Protein AF-A0A7Z7QXN0-F1 (afdb_monomer)

Organism: Staphylococcus schleiferi (NCBI:txid1295)

InterPro domains:
  IPR018461 Na+/H+ antiporter, NhaC-like, C-terminal [PF03553] (152-258)
  IPR032813 Putative Na+/H+ antiporter, N-terminal [PF13726] (3-89)
  IPR052576 Amino Acid Transporter-Related [PTHR37821] (1-260)

Structure (mmCIF, N/CA/C/O backbone):
data_AF-A0A7Z7QXN0-F1
#
_entry.id   AF-A0A7Z7QXN0-F1
#
loop_
_atom_site.group_PDB
_atom_site.id
_atom_site.type_symbol
_atom_site.label_atom_id
_atom_site.label_alt_id
_atom_site.label_comp_id
_atom_site.label_asym_id
_atom_site.label_entity_id
_atom_site.label_seq_id
_atom_site.pdbx_PDB_ins_code
_atom_site.Cartn_x
_atom_site.Cartn_y
_atom_site.Cartn_z
_atom_site.occupancy
_atom_site.B_iso_or_equiv
_atom_site.auth_seq_id
_atom_site.auth_comp_id
_atom_site.auth_asym_id
_atom_site.auth_atom_id
_atom_site.pdbx_PDB_model_num
ATOM 1 N N . MET A 1 1 ? 4.026 -12.267 -32.164 1.00 49.53 1 MET A N 1
ATOM 2 C CA . MET A 1 1 ? 5.032 -11.536 -31.362 1.00 49.53 1 MET A CA 1
ATOM 3 C C . MET A 1 1 ? 4.679 -11.742 -29.902 1.00 49.53 1 MET A C 1
ATOM 5 O O . MET A 1 1 ? 3.596 -11.329 -29.509 1.00 49.53 1 MET A O 1
ATOM 9 N N . ILE A 1 2 ? 5.500 -12.454 -29.129 1.00 70.00 2 ILE A N 1
ATOM 10 C CA . ILE A 1 2 ? 5.230 -12.625 -27.696 1.00 70.00 2 ILE A CA 1
ATOM 11 C C . ILE A 1 2 ? 5.915 -11.476 -26.960 1.00 70.00 2 ILE A C 1
ATOM 13 O O . ILE A 1 2 ? 7.097 -11.222 -27.170 1.00 70.00 2 ILE A O 1
ATOM 17 N N . ASN A 1 3 ? 5.160 -10.747 -26.141 1.00 87.50 3 ASN A N 1
ATOM 18 C CA . ASN A 1 3 ? 5.699 -9.629 -25.382 1.00 87.50 3 ASN A CA 1
ATOM 19 C C . ASN A 1 3 ? 6.615 -10.161 -24.267 1.00 87.50 3 ASN A C 1
ATOM 21 O O . ASN A 1 3 ? 6.147 -10.851 -23.359 1.00 87.50 3 ASN A O 1
ATOM 25 N N . ALA A 1 4 ? 7.905 -9.819 -24.330 1.00 86.50 4 ALA A N 1
ATOM 26 C CA . ALA A 1 4 ? 8.914 -10.208 -23.344 1.00 86.50 4 ALA A CA 1
ATOM 27 C C . ALA A 1 4 ? 8.499 -9.849 -21.904 1.00 86.50 4 ALA A C 1
ATOM 29 O O . ALA A 1 4 ? 8.748 -10.613 -20.972 1.00 86.50 4 ALA A O 1
ATOM 30 N N . VAL A 1 5 ? 7.782 -8.730 -21.736 1.00 86.38 5 VAL A N 1
ATOM 31 C CA . VAL A 1 5 ? 7.254 -8.278 -20.442 1.00 86.38 5 VAL A CA 1
ATOM 32 C C . VAL A 1 5 ? 6.221 -9.260 -19.890 1.00 86.38 5 VAL A C 1
ATOM 34 O O . VAL A 1 5 ? 6.257 -9.595 -18.710 1.00 86.38 5 VAL A O 1
ATOM 37 N N . VAL A 1 6 ? 5.321 -9.766 -20.737 1.00 89.62 6 VAL A N 1
ATOM 38 C CA . VAL A 1 6 ? 4.262 -10.695 -20.311 1.00 89.62 6 VAL A CA 1
ATOM 39 C C . VAL A 1 6 ? 4.867 -12.021 -19.854 1.00 89.62 6 VAL A C 1
ATOM 41 O O . VAL A 1 6 ? 4.469 -12.538 -18.813 1.00 89.62 6 VAL A O 1
ATOM 44 N N . ILE A 1 7 ? 5.870 -12.539 -20.574 1.00 90.44 7 ILE A N 1
ATOM 45 C CA . ILE A 1 7 ? 6.579 -13.760 -20.163 1.00 90.44 7 ILE A CA 1
ATOM 46 C C . ILE A 1 7 ? 7.268 -13.552 -18.813 1.00 90.44 7 ILE A C 1
ATOM 48 O O . ILE A 1 7 ? 7.128 -14.397 -17.933 1.00 90.44 7 ILE A O 1
ATOM 52 N N . ALA A 1 8 ? 7.970 -12.430 -18.628 1.00 90.31 8 ALA A N 1
ATOM 53 C CA . ALA A 1 8 ? 8.657 -12.133 -17.374 1.00 90.31 8 ALA A CA 1
ATOM 54 C C . ALA A 1 8 ? 7.686 -12.091 -16.181 1.00 90.31 8 ALA A C 1
ATOM 56 O O . ALA A 1 8 ? 7.951 -12.696 -15.145 1.00 90.31 8 ALA A O 1
ATOM 57 N N . VAL A 1 9 ? 6.531 -11.435 -16.335 1.00 91.06 9 VAL A N 1
ATOM 58 C CA . VAL A 1 9 ? 5.520 -11.338 -15.269 1.00 91.06 9 VAL A CA 1
ATOM 59 C C . VAL A 1 9 ? 4.903 -12.702 -14.955 1.00 91.06 9 VAL A C 1
ATOM 61 O O . VAL A 1 9 ? 4.774 -13.056 -13.783 1.00 91.06 9 VAL A O 1
ATOM 64 N N . ILE A 1 10 ? 4.555 -13.493 -15.975 1.00 92.88 10 ILE A N 1
ATOM 65 C CA . ILE A 1 10 ? 4.001 -14.840 -15.772 1.00 92.88 10 ILE A CA 1
ATOM 66 C C . ILE A 1 10 ? 5.025 -15.736 -15.075 1.00 92.88 10 ILE A C 1
ATOM 68 O O . ILE A 1 10 ? 4.679 -16.417 -14.111 1.00 92.88 10 ILE A O 1
ATOM 72 N N . LEU A 1 11 ? 6.285 -15.704 -15.514 1.00 93.00 11 LEU A N 1
ATOM 73 C CA . LEU A 1 11 ? 7.356 -16.486 -14.906 1.00 93.00 11 LEU A CA 1
ATOM 74 C C . LEU A 1 11 ? 7.540 -16.117 -13.430 1.00 93.00 11 LEU A C 1
ATOM 76 O O . LEU A 1 11 ? 7.593 -17.008 -12.585 1.00 93.00 11 LEU A O 1
ATOM 80 N N . MET A 1 12 ? 7.547 -14.822 -13.107 1.00 93.88 12 MET A N 1
ATOM 81 C CA . MET A 1 12 ? 7.644 -14.345 -11.727 1.00 93.88 12 MET A CA 1
ATOM 82 C C . MET A 1 12 ? 6.509 -14.904 -10.865 1.00 93.88 12 MET A C 1
ATOM 84 O O . MET A 1 12 ? 6.760 -15.405 -9.769 1.00 93.88 12 MET A O 1
ATOM 88 N N . ILE A 1 13 ? 5.268 -14.853 -11.360 1.00 92.44 13 ILE A N 1
ATOM 89 C CA . ILE A 1 13 ? 4.095 -15.370 -10.644 1.00 92.44 13 ILE A CA 1
ATOM 90 C C . ILE A 1 13 ? 4.226 -16.878 -10.420 1.00 92.44 13 ILE A C 1
ATOM 92 O O . ILE A 1 13 ? 4.022 -17.343 -9.300 1.00 92.44 13 ILE A O 1
ATOM 96 N N . VAL A 1 14 ? 4.605 -17.638 -11.449 1.00 94.56 14 VAL A N 1
ATOM 97 C CA . VAL A 1 14 ? 4.779 -19.095 -11.351 1.00 94.56 14 VAL A CA 1
ATOM 98 C C . VAL A 1 14 ? 5.863 -19.452 -10.331 1.00 94.56 14 VAL A C 1
ATOM 100 O O . VAL A 1 14 ? 5.629 -20.297 -9.470 1.00 94.56 14 VAL A O 1
ATOM 103 N N . LEU A 1 15 ? 7.016 -18.778 -10.356 1.00 93.00 15 LEU A N 1
ATOM 104 C CA . LEU A 1 15 ? 8.099 -19.017 -9.396 1.00 93.00 15 LEU A CA 1
ATOM 105 C C . LEU A 1 15 ? 7.666 -18.693 -7.955 1.00 93.00 15 LEU A C 1
ATOM 107 O O . LEU A 1 15 ? 7.933 -19.474 -7.040 1.00 93.00 15 LEU A O 1
ATOM 111 N N . CYS A 1 16 ? 6.933 -17.595 -7.750 1.00 91.12 16 CYS A N 1
ATOM 112 C CA . CYS A 1 16 ? 6.359 -17.250 -6.447 1.00 91.12 16 CYS A CA 1
ATOM 113 C C . CYS A 1 16 ? 5.325 -18.286 -5.966 1.00 91.12 16 CYS A C 1
ATOM 115 O O . CYS A 1 16 ? 5.289 -18.606 -4.777 1.00 91.12 16 CYS A O 1
ATOM 117 N N . LEU A 1 17 ? 4.515 -18.856 -6.866 1.00 92.12 17 LEU A N 1
ATOM 118 C CA . LEU A 1 17 ? 3.576 -19.939 -6.535 1.00 92.12 17 LEU A CA 1
ATOM 119 C C . LEU A 1 17 ? 4.299 -21.241 -6.162 1.00 92.12 17 LEU A C 1
ATOM 121 O O . LEU A 1 17 ? 3.850 -21.953 -5.263 1.00 92.12 17 LEU A O 1
ATOM 125 N N . CYS A 1 18 ? 5.460 -21.504 -6.763 1.00 92.69 18 CYS A N 1
ATOM 126 C CA . CYS A 1 18 ? 6.361 -22.600 -6.392 1.00 92.69 18 CYS A CA 1
ATOM 127 C C . CYS A 1 18 ? 7.096 -22.375 -5.055 1.00 92.69 18 CYS A C 1
ATOM 129 O O . CYS A 1 18 ? 8.002 -23.137 -4.722 1.00 92.69 18 CYS A O 1
ATOM 131 N N . ARG A 1 19 ? 6.709 -21.356 -4.271 1.00 91.19 19 ARG A N 1
ATOM 132 C CA . ARG A 1 19 ? 7.304 -20.988 -2.974 1.00 91.19 19 ARG A CA 1
ATOM 133 C C . ARG A 1 19 ? 8.781 -20.579 -3.047 1.00 91.19 19 ARG A C 1
ATOM 135 O O . ARG A 1 19 ? 9.479 -20.645 -2.036 1.00 91.19 19 ARG A O 1
ATOM 142 N N . LEU A 1 20 ? 9.264 -20.124 -4.206 1.00 89.88 20 LEU A N 1
ATOM 143 C CA . LEU A 1 20 ? 10.571 -19.470 -4.287 1.00 89.88 20 LEU A CA 1
ATOM 144 C C . LEU A 1 20 ? 10.509 -18.072 -3.670 1.00 89.88 20 LEU A C 1
ATOM 146 O O . LEU A 1 20 ? 9.481 -17.394 -3.717 1.00 89.88 20 LEU A O 1
ATOM 150 N N . ASN A 1 21 ? 11.633 -17.633 -3.099 1.00 91.44 21 ASN A N 1
ATOM 151 C CA . ASN A 1 21 ? 11.745 -16.293 -2.536 1.00 91.44 21 ASN A CA 1
ATOM 152 C C . ASN A 1 21 ? 11.487 -15.243 -3.627 1.00 91.44 21 ASN A C 1
ATOM 154 O O . ASN A 1 21 ? 12.103 -15.289 -4.691 1.00 91.44 21 ASN A O 1
ATOM 158 N N . VAL A 1 22 ? 10.627 -14.269 -3.326 1.00 88.56 22 VAL A N 1
ATOM 159 C CA . VAL A 1 22 ? 10.219 -13.189 -4.235 1.00 88.56 22 VAL A CA 1
ATOM 160 C C . VAL A 1 22 ? 11.426 -12.473 -4.845 1.00 88.56 22 VAL A C 1
ATOM 162 O O . VAL A 1 22 ? 11.417 -12.188 -6.039 1.00 88.56 22 VAL A O 1
ATOM 165 N N . VAL A 1 23 ? 12.490 -12.243 -4.067 1.00 88.12 23 VAL A N 1
ATOM 166 C CA . VAL A 1 23 ? 13.718 -11.589 -4.558 1.00 88.12 23 VAL A CA 1
ATOM 167 C C . VAL A 1 23 ? 14.386 -12.410 -5.667 1.00 88.12 23 VAL A C 1
ATOM 169 O O . VAL A 1 23 ? 14.767 -11.869 -6.703 1.00 88.12 23 VAL A O 1
ATOM 172 N N . ILE A 1 24 ? 14.478 -13.728 -5.481 1.00 89.62 24 ILE A N 1
ATOM 173 C CA . ILE A 1 24 ? 15.072 -14.650 -6.459 1.00 89.62 24 ILE A CA 1
ATOM 174 C C . ILE A 1 24 ? 14.165 -14.756 -7.691 1.00 89.62 24 ILE A C 1
ATOM 176 O O . ILE A 1 24 ? 14.646 -14.688 -8.821 1.00 89.62 24 ILE A O 1
ATOM 180 N N . SER A 1 25 ? 12.849 -14.855 -7.483 1.00 91.94 25 SER A N 1
ATOM 181 C CA . SER A 1 25 ? 11.855 -14.895 -8.560 1.00 91.94 25 SER A CA 1
ATOM 182 C C . SER A 1 25 ? 11.914 -13.647 -9.443 1.00 91.94 25 SER A C 1
ATOM 184 O O . SER A 1 25 ? 11.872 -13.767 -10.668 1.00 91.94 25 SER A O 1
ATOM 186 N N . LEU A 1 26 ? 12.061 -12.460 -8.845 1.00 90.19 26 LEU A N 1
ATOM 187 C CA . LEU A 1 26 ? 12.231 -11.193 -9.562 1.00 90.19 26 LEU A CA 1
ATOM 188 C C . LEU A 1 26 ? 13.518 -11.176 -10.388 1.00 90.19 26 LEU A C 1
ATOM 190 O O . LEU A 1 26 ? 13.481 -10.798 -11.557 1.00 90.19 26 LEU A O 1
ATOM 194 N N . PHE A 1 27 ? 14.634 -11.623 -9.809 1.00 90.06 27 PHE A N 1
ATOM 195 C CA . PHE A 1 27 ? 15.924 -11.661 -10.497 1.00 90.06 27 PHE A CA 1
ATOM 196 C C . PHE A 1 27 ? 15.899 -12.585 -11.722 1.00 90.06 27 PHE A C 1
ATOM 198 O O . PHE A 1 27 ? 16.247 -12.167 -12.827 1.00 90.06 27 PHE A O 1
ATOM 205 N N . ILE A 1 28 ? 15.417 -13.821 -11.555 1.00 91.56 28 ILE A N 1
ATOM 206 C CA . ILE A 1 28 ? 15.306 -14.798 -12.650 1.00 91.56 28 ILE A CA 1
ATOM 207 C C . ILE A 1 28 ? 14.370 -14.271 -13.743 1.00 91.56 28 ILE A C 1
ATOM 209 O O . ILE A 1 28 ? 14.681 -14.359 -14.930 1.00 91.56 28 ILE A O 1
ATOM 213 N N . SER A 1 29 ? 13.242 -13.677 -13.355 1.00 91.69 29 SER A N 1
ATOM 214 C CA . SER A 1 29 ? 12.258 -13.158 -14.308 1.00 91.69 29 SER A CA 1
ATOM 215 C C . SER A 1 29 ? 12.761 -11.942 -15.079 1.00 91.69 29 SER A C 1
ATOM 217 O O . SER A 1 29 ? 12.497 -11.832 -16.275 1.00 91.69 29 SER A O 1
ATOM 219 N N . ALA A 1 30 ? 13.527 -11.062 -14.431 1.00 89.81 30 ALA A N 1
ATOM 220 C CA . ALA A 1 30 ? 14.181 -9.935 -15.086 1.00 89.81 30 ALA A CA 1
ATOM 221 C C . ALA A 1 30 ? 15.249 -10.402 -16.088 1.00 89.81 30 ALA A C 1
ATOM 223 O O . ALA A 1 30 ? 15.309 -9.873 -17.198 1.00 89.81 30 ALA A O 1
ATOM 224 N N . LEU A 1 31 ? 16.039 -11.425 -15.737 1.00 91.19 31 LEU A N 1
ATOM 225 C CA . LEU A 1 31 ? 17.018 -12.025 -16.646 1.00 91.19 31 LEU A CA 1
ATOM 226 C C . LEU A 1 31 ? 16.348 -12.636 -17.878 1.00 91.19 31 LEU A C 1
ATOM 228 O O . LEU A 1 31 ? 16.710 -12.301 -19.005 1.00 91.19 31 LEU A O 1
ATOM 232 N N . VAL A 1 32 ? 15.341 -13.488 -17.676 1.00 91.38 32 VAL A N 1
ATOM 233 C CA . VAL A 1 32 ? 14.622 -14.144 -18.777 1.00 91.38 32 VAL A CA 1
ATOM 234 C C . VAL A 1 32 ? 13.883 -13.115 -19.640 1.00 91.38 32 VAL A C 1
ATOM 236 O O . VAL A 1 32 ? 13.971 -13.170 -20.865 1.00 91.38 32 VAL A O 1
ATOM 239 N N . GLY A 1 33 ? 13.219 -12.130 -19.032 1.00 90.50 33 GLY A N 1
ATOM 240 C CA . GLY A 1 33 ? 12.547 -11.045 -19.751 1.00 90.50 33 GLY A CA 1
ATOM 241 C C . GLY A 1 33 ? 13.499 -10.180 -20.577 1.00 90.50 33 GLY A C 1
ATOM 242 O O . GLY A 1 33 ? 13.188 -9.840 -21.718 1.00 90.50 33 GLY A O 1
ATOM 243 N N . GLY A 1 34 ? 14.673 -9.858 -20.030 1.00 88.75 34 GLY A N 1
ATOM 244 C CA . GLY A 1 34 ? 15.707 -9.092 -20.725 1.00 88.75 34 GLY A CA 1
ATOM 245 C C . GLY A 1 34 ? 16.356 -9.860 -21.881 1.00 88.75 34 GLY A C 1
ATOM 246 O O . GLY A 1 34 ? 16.613 -9.295 -22.940 1.00 88.75 34 GLY A O 1
ATOM 247 N N . LEU A 1 35 ? 16.565 -11.167 -21.724 1.00 89.44 35 LEU A N 1
ATOM 248 C CA . LEU A 1 35 ? 17.067 -12.017 -22.806 1.00 89.44 35 LEU A CA 1
ATOM 249 C C . LEU A 1 35 ? 16.067 -12.108 -23.965 1.00 89.44 35 LEU A C 1
ATOM 251 O O . LEU A 1 35 ? 16.445 -11.981 -25.128 1.00 89.44 35 LEU A O 1
ATOM 255 N N . ILE A 1 36 ? 14.778 -12.271 -23.655 1.00 89.31 36 ILE A N 1
ATOM 256 C CA . ILE A 1 36 ? 13.714 -12.366 -24.666 1.00 89.31 36 ILE A CA 1
ATOM 257 C C . ILE A 1 36 ? 13.494 -11.026 -25.386 1.00 89.31 36 ILE A C 1
ATOM 259 O O . ILE A 1 36 ? 13.092 -11.018 -26.548 1.00 89.31 36 ILE A O 1
ATOM 263 N N . SER A 1 37 ? 13.789 -9.890 -24.744 1.00 85.50 37 SER A N 1
ATOM 264 C CA . SER A 1 37 ? 13.743 -8.571 -25.392 1.00 85.50 37 SER A CA 1
ATOM 265 C C . SER A 1 37 ? 14.941 -8.290 -26.313 1.00 85.50 37 SER A C 1
ATOM 267 O O . SER A 1 37 ? 14.995 -7.224 -26.928 1.00 85.50 37 SER A O 1
ATOM 269 N N . GLY A 1 38 ? 15.883 -9.233 -26.441 1.00 85.31 38 GLY A N 1
ATOM 270 C CA . GLY A 1 38 ? 17.064 -9.117 -27.301 1.00 85.31 38 GLY A CA 1
ATOM 271 C C . GLY A 1 38 ? 18.232 -8.362 -26.662 1.00 85.31 38 GLY A C 1
ATOM 272 O O . GLY A 1 38 ? 19.163 -7.966 -27.363 1.00 85.31 38 GLY A O 1
ATOM 273 N N . MET A 1 39 ? 18.205 -8.131 -25.346 1.00 87.38 39 MET A N 1
ATOM 274 C CA . MET A 1 39 ? 19.326 -7.516 -24.634 1.00 87.38 39 MET A CA 1
ATOM 275 C C . MET A 1 39 ? 20.418 -8.552 -24.336 1.00 87.38 39 MET A C 1
ATOM 277 O O . MET A 1 39 ? 20.133 -9.702 -24.005 1.00 87.38 39 MET A O 1
ATOM 281 N N . SER A 1 40 ? 21.686 -8.133 -24.396 1.00 92.00 40 SER A N 1
ATOM 282 C CA . SER A 1 40 ? 22.794 -8.952 -23.897 1.00 92.00 40 SER A CA 1
ATOM 283 C C . SER A 1 40 ? 22.715 -9.099 -22.376 1.00 92.00 40 SER A C 1
ATOM 285 O O . SER A 1 40 ? 22.246 -8.196 -21.682 1.00 92.00 40 SER A O 1
ATOM 287 N N . ILE A 1 41 ? 23.225 -10.214 -21.847 1.00 89.88 41 ILE A N 1
ATOM 288 C CA . ILE A 1 41 ? 23.243 -10.513 -20.402 1.00 89.88 41 ILE A CA 1
ATOM 289 C C . ILE A 1 41 ? 23.858 -9.364 -19.599 1.00 89.88 41 ILE A C 1
ATOM 291 O O . ILE A 1 41 ? 23.288 -8.928 -18.603 1.00 89.88 41 ILE A O 1
ATOM 295 N N . GLU A 1 42 ? 24.975 -8.816 -20.075 1.00 90.56 42 GLU A N 1
ATOM 296 C CA . GLU A 1 42 ? 25.653 -7.685 -19.440 1.00 90.56 42 GLU A CA 1
ATOM 297 C C . GLU A 1 42 ? 24.762 -6.436 -19.380 1.00 90.56 42 GLU A C 1
ATOM 299 O O . GLU A 1 42 ? 24.669 -5.770 -18.348 1.00 90.56 42 GLU A O 1
ATOM 304 N N . LYS A 1 43 ? 24.029 -6.143 -20.461 1.00 89.81 43 LYS A N 1
ATOM 305 C CA . LYS A 1 43 ? 23.101 -5.009 -20.502 1.00 89.81 43 LYS A CA 1
ATOM 306 C C . LYS A 1 43 ? 21.911 -5.225 -19.570 1.00 89.81 43 LYS A C 1
ATOM 308 O O . LYS A 1 43 ? 21.473 -4.269 -18.935 1.00 89.81 43 LYS A O 1
ATOM 313 N N . VAL A 1 44 ? 21.404 -6.454 -19.457 1.00 90.56 44 VAL A N 1
ATOM 314 C CA . VAL A 1 44 ? 20.322 -6.790 -18.518 1.00 90.56 44 VAL A CA 1
ATOM 315 C C . VAL A 1 44 ? 20.778 -6.597 -17.074 1.00 90.56 44 VAL A C 1
ATOM 317 O O . VAL A 1 44 ? 20.073 -5.940 -16.313 1.00 90.56 44 VAL A O 1
ATOM 320 N N . ILE A 1 45 ? 21.965 -7.089 -16.709 1.00 89.19 45 ILE A N 1
ATOM 321 C CA . ILE A 1 45 ? 22.522 -6.934 -15.357 1.00 89.19 45 ILE A CA 1
ATOM 322 C C . ILE A 1 45 ? 22.750 -5.455 -15.027 1.00 89.19 45 ILE A C 1
ATOM 324 O O . ILE A 1 45 ? 22.339 -5.003 -13.960 1.00 89.19 45 ILE A O 1
ATOM 328 N N . ASN A 1 46 ? 23.329 -4.680 -15.948 1.00 90.00 46 ASN A N 1
ATOM 329 C CA . ASN A 1 46 ? 23.564 -3.248 -15.744 1.00 90.00 46 ASN A CA 1
ATOM 330 C C . ASN A 1 46 ? 22.259 -2.461 -15.565 1.00 90.00 46 ASN A C 1
ATOM 332 O O . ASN A 1 46 ? 22.148 -1.628 -14.664 1.00 90.00 46 ASN A O 1
ATOM 336 N N . VAL A 1 47 ? 21.247 -2.736 -16.394 1.00 88.62 47 VAL A N 1
ATOM 337 C CA . VAL A 1 47 ? 19.933 -2.092 -16.268 1.00 88.62 47 VAL A CA 1
ATOM 338 C C . VAL A 1 47 ? 19.250 -2.516 -14.970 1.00 88.62 47 VAL A C 1
ATOM 340 O O . VAL A 1 47 ? 18.733 -1.661 -14.256 1.00 88.62 47 VAL A O 1
ATOM 343 N N . PHE A 1 48 ? 19.274 -3.801 -14.622 1.00 87.31 48 PHE A N 1
ATOM 344 C CA . PHE A 1 48 ? 18.693 -4.303 -13.378 1.00 87.31 48 PHE A CA 1
ATOM 345 C C . PHE A 1 48 ? 19.359 -3.681 -12.142 1.00 87.31 48 PHE A C 1
ATOM 347 O O . PHE A 1 48 ? 18.664 -3.182 -11.259 1.00 87.31 48 PHE A O 1
ATOM 354 N N . GLY A 1 49 ? 20.694 -3.625 -12.115 1.00 86.31 49 GLY A N 1
ATOM 355 C CA . GLY A 1 49 ? 21.459 -2.995 -11.040 1.00 86.31 49 GLY A CA 1
ATOM 356 C C . GLY A 1 49 ? 21.117 -1.516 -10.871 1.00 86.31 49 GLY A C 1
ATOM 357 O O . GLY A 1 49 ? 20.847 -1.076 -9.756 1.00 86.31 49 GLY A O 1
ATOM 358 N N . LYS A 1 50 ? 21.024 -0.761 -11.974 1.00 86.75 50 LYS A N 1
ATOM 359 C CA . LYS A 1 50 ? 20.621 0.651 -11.931 1.00 86.75 50 LYS A CA 1
ATOM 360 C C . LYS A 1 50 ? 19.208 0.838 -11.363 1.00 86.75 50 LYS A C 1
ATOM 362 O O . LYS A 1 50 ? 19.012 1.688 -10.505 1.00 86.75 50 LYS A O 1
ATOM 367 N N . ASN A 1 51 ? 18.253 -0.002 -11.771 1.00 83.62 51 ASN A N 1
ATOM 368 C CA . ASN A 1 51 ? 16.882 0.057 -11.250 1.00 83.62 51 ASN A CA 1
ATOM 369 C C . ASN A 1 51 ? 16.798 -0.269 -9.747 1.00 83.62 51 ASN A C 1
ATOM 371 O O . ASN A 1 51 ? 15.961 0.299 -9.051 1.00 83.62 51 ASN A O 1
ATOM 375 N N . ILE A 1 52 ? 17.655 -1.157 -9.227 1.00 85.44 52 ILE A N 1
ATOM 376 C CA . ILE A 1 52 ? 17.728 -1.408 -7.777 1.00 85.44 52 ILE A CA 1
ATOM 377 C C . ILE A 1 52 ? 18.219 -0.165 -7.038 1.00 85.44 52 ILE A C 1
ATOM 379 O O . ILE A 1 52 ? 17.654 0.176 -6.002 1.00 85.44 52 ILE A O 1
ATOM 383 N N . VAL A 1 53 ? 19.250 0.506 -7.558 1.00 83.56 53 VAL A N 1
ATOM 384 C CA . VAL A 1 53 ? 19.796 1.724 -6.942 1.00 83.56 53 VAL A CA 1
ATOM 385 C C . VAL A 1 53 ? 18.740 2.829 -6.901 1.00 83.56 53 VAL A C 1
ATOM 387 O O . VAL A 1 53 ? 18.544 3.424 -5.845 1.00 83.56 53 VAL A O 1
ATOM 390 N N . ASP A 1 54 ? 17.995 3.027 -7.992 1.00 76.50 54 ASP A N 1
ATOM 391 C CA . ASP A 1 54 ? 16.910 4.017 -8.061 1.00 76.50 54 ASP A CA 1
ATOM 392 C C . ASP A 1 54 ? 15.785 3.732 -7.036 1.00 76.50 54 ASP A C 1
ATOM 394 O O . ASP A 1 54 ? 15.142 4.652 -6.535 1.00 76.50 54 ASP A O 1
ATOM 398 N N . GLY A 1 55 ? 15.554 2.461 -6.680 1.00 72.12 55 GLY A N 1
ATOM 399 C CA . GLY A 1 55 ? 14.568 2.049 -5.672 1.00 72.12 55 GLY A CA 1
ATOM 400 C C . GLY A 1 55 ? 15.105 1.911 -4.239 1.00 72.12 55 GLY A C 1
ATOM 401 O O . GLY A 1 55 ? 14.319 1.681 -3.314 1.00 72.12 55 GLY A O 1
ATOM 402 N N . ALA A 1 56 ? 16.420 2.027 -4.028 1.00 78.88 56 ALA A N 1
ATOM 403 C CA . ALA A 1 56 ? 17.063 1.704 -2.754 1.00 78.88 56 ALA A CA 1
ATOM 404 C C . ALA A 1 56 ? 16.673 2.670 -1.625 1.00 78.88 56 ALA A C 1
ATOM 406 O O . ALA A 1 56 ? 16.459 2.232 -0.494 1.00 78.88 56 ALA A O 1
ATOM 407 N N . GLU A 1 57 ? 16.520 3.963 -1.927 1.00 71.06 57 GLU A N 1
ATOM 408 C CA . GLU A 1 57 ? 16.076 4.977 -0.959 1.00 71.06 57 GLU A CA 1
ATOM 409 C C . GLU A 1 57 ? 14.687 4.649 -0.393 1.00 71.06 57 GLU A C 1
ATOM 411 O O . GLU A 1 57 ? 14.468 4.677 0.823 1.00 71.06 57 GLU A O 1
ATOM 416 N N . VAL A 1 58 ? 13.760 4.252 -1.265 1.00 70.75 58 VAL A N 1
ATOM 417 C CA . VAL A 1 58 ? 12.399 3.867 -0.877 1.00 70.75 58 VAL A CA 1
ATOM 418 C C . VAL A 1 58 ? 12.413 2.563 -0.074 1.00 70.75 58 VAL A C 1
ATOM 420 O O . VAL A 1 58 ? 11.742 2.458 0.954 1.00 70.75 58 VAL A O 1
ATOM 423 N N . ALA A 1 59 ? 13.212 1.578 -0.494 1.00 73.62 59 ALA A N 1
ATOM 424 C CA . ALA A 1 59 ? 13.343 0.303 0.212 1.00 73.62 59 ALA A CA 1
ATOM 425 C C . ALA A 1 59 ? 13.906 0.476 1.631 1.00 73.62 59 ALA A C 1
ATOM 427 O O . ALA A 1 59 ? 13.368 -0.089 2.587 1.00 73.62 59 ALA A O 1
ATOM 428 N N . LEU A 1 60 ? 14.955 1.291 1.780 1.00 77.06 60 LEU A N 1
ATOM 429 C CA . LEU A 1 60 ? 15.548 1.602 3.078 1.00 77.06 60 LEU A CA 1
ATOM 430 C C . LEU A 1 60 ? 14.531 2.301 3.984 1.00 77.06 60 LEU A C 1
ATOM 432 O O . LEU A 1 60 ? 14.375 1.936 5.146 1.00 77.06 60 LEU A O 1
ATOM 436 N N . SER A 1 61 ? 13.783 3.252 3.433 1.00 67.88 61 SER A N 1
ATOM 437 C CA . SER A 1 61 ? 12.736 3.965 4.159 1.00 67.88 61 SER A CA 1
ATOM 438 C C . SER A 1 61 ? 11.657 3.016 4.700 1.00 67.88 61 SER A C 1
ATOM 440 O O . SER A 1 61 ? 11.311 3.087 5.880 1.00 67.88 61 SER A O 1
ATOM 442 N N . TYR A 1 62 ? 11.196 2.050 3.897 1.00 72.31 62 TYR A N 1
ATOM 443 C CA . TYR A 1 62 ? 10.257 1.023 4.365 1.00 72.31 62 TYR A CA 1
ATOM 444 C C . TYR A 1 62 ? 10.833 0.124 5.460 1.00 72.31 62 TYR A C 1
ATOM 446 O O . TYR A 1 62 ? 10.121 -0.203 6.413 1.00 72.31 62 TYR A O 1
ATOM 454 N N . ALA A 1 63 ? 12.107 -0.257 5.357 1.00 76.44 63 ALA A N 1
ATOM 455 C CA . ALA A 1 63 ? 12.765 -1.058 6.386 1.00 76.44 63 ALA A CA 1
ATOM 456 C C . ALA A 1 63 ? 12.822 -0.311 7.731 1.00 76.44 63 ALA A C 1
ATOM 458 O O . ALA A 1 63 ? 12.488 -0.881 8.772 1.00 76.44 63 ALA A O 1
ATOM 459 N N . LEU A 1 64 ? 13.173 0.978 7.709 1.00 74.44 64 LEU A N 1
ATOM 460 C CA . LEU A 1 64 ? 13.263 1.812 8.911 1.00 74.44 64 LEU A CA 1
ATOM 461 C C . LEU A 1 64 ? 11.892 2.044 9.557 1.00 74.44 64 LEU A C 1
ATOM 463 O O . LEU A 1 64 ? 11.766 1.968 10.779 1.00 74.44 64 LEU A O 1
ATOM 467 N N . LEU A 1 65 ? 10.841 2.245 8.759 1.00 70.69 65 LEU A N 1
ATOM 468 C CA . LEU A 1 65 ? 9.484 2.369 9.292 1.00 70.69 65 LEU A CA 1
ATOM 469 C C . LEU A 1 65 ? 8.926 1.071 9.852 1.00 70.69 65 LEU A C 1
ATOM 471 O O . LEU A 1 65 ? 8.236 1.100 10.870 1.00 70.69 65 LEU A O 1
ATOM 475 N N . GLY A 1 66 ? 9.239 -0.058 9.219 1.00 70.31 66 GLY A N 1
ATOM 476 C CA . GLY A 1 66 ? 8.952 -1.370 9.788 1.00 70.31 66 GLY A CA 1
ATOM 477 C C . GLY A 1 66 ? 9.627 -1.545 11.151 1.00 70.31 66 GLY A C 1
ATOM 478 O O . GLY A 1 66 ? 8.989 -2.000 12.100 1.00 70.31 66 GLY A O 1
ATOM 479 N N . GLY A 1 67 ? 10.883 -1.104 11.278 1.00 74.44 67 GLY A N 1
ATOM 480 C CA . GLY A 1 67 ? 11.612 -1.084 12.548 1.00 74.44 67 GLY A CA 1
ATOM 481 C C . GLY A 1 67 ? 10.949 -0.204 13.612 1.00 74.44 67 GLY A C 1
ATOM 482 O O . GLY A 1 67 ? 10.752 -0.642 14.742 1.00 74.44 67 GLY A O 1
ATOM 483 N N . PHE A 1 68 ? 10.529 1.009 13.259 1.00 70.31 68 PHE A N 1
ATOM 484 C CA . PHE A 1 68 ? 9.813 1.909 14.171 1.00 70.31 68 PHE A CA 1
ATOM 485 C C . PHE A 1 68 ? 8.457 1.361 14.620 1.00 70.31 68 PHE A C 1
ATOM 487 O O . PHE A 1 68 ? 8.126 1.425 15.803 1.00 70.31 68 PHE A O 1
ATOM 494 N N . ALA A 1 69 ? 7.694 0.776 13.695 1.00 67.38 69 ALA A N 1
ATOM 495 C CA . ALA A 1 69 ? 6.441 0.095 13.997 1.00 67.38 69 ALA A CA 1
ATOM 496 C C . ALA A 1 69 ? 6.651 -1.042 15.009 1.00 67.38 69 ALA A C 1
ATOM 498 O O . ALA A 1 69 ? 5.878 -1.177 15.959 1.00 67.38 69 ALA A O 1
ATOM 499 N N . ALA A 1 70 ? 7.724 -1.823 14.845 1.00 67.31 70 ALA A N 1
ATOM 500 C CA . ALA A 1 70 ? 8.099 -2.860 15.800 1.00 67.31 70 ALA A CA 1
ATOM 501 C C . ALA A 1 70 ? 8.461 -2.263 17.172 1.00 67.31 70 ALA A C 1
ATOM 503 O O . ALA A 1 70 ? 7.961 -2.740 18.185 1.00 67.31 70 ALA A O 1
ATOM 504 N N . LEU A 1 71 ? 9.250 -1.182 17.220 1.00 71.31 71 LEU A N 1
ATOM 505 C CA . LEU A 1 71 ? 9.618 -0.504 18.472 1.00 71.31 71 LEU A CA 1
ATOM 506 C C . LEU A 1 71 ? 8.404 0.068 19.223 1.00 71.31 71 LEU A C 1
ATOM 508 O O . LEU A 1 71 ? 8.317 -0.089 20.438 1.00 71.31 71 LEU A O 1
ATOM 512 N N . ILE A 1 72 ? 7.435 0.673 18.525 1.00 66.50 72 ILE A N 1
ATOM 513 C CA . ILE A 1 72 ? 6.169 1.119 19.138 1.00 66.50 72 ILE A CA 1
ATOM 514 C C . ILE A 1 72 ? 5.345 -0.071 19.637 1.00 66.50 72 ILE A C 1
ATOM 516 O O . ILE A 1 72 ? 4.694 0.013 20.677 1.00 66.50 72 ILE A O 1
ATOM 520 N N . SER A 1 73 ? 5.347 -1.186 18.906 1.00 64.06 73 SER A N 1
ATOM 521 C CA . SER A 1 73 ? 4.650 -2.390 19.358 1.00 64.06 73 SER A CA 1
ATOM 522 C C . SER A 1 73 ? 5.276 -2.958 20.634 1.00 64.06 73 SER A C 1
ATOM 524 O O . SER A 1 73 ? 4.540 -3.446 21.484 1.00 64.06 73 SER A O 1
ATOM 526 N N . TYR A 1 74 ? 6.601 -2.873 20.790 1.00 66.12 74 TYR A N 1
ATOM 527 C CA . TYR A 1 74 ? 7.305 -3.331 21.992 1.00 66.12 74 TYR A CA 1
ATOM 528 C C . TYR A 1 74 ? 7.231 -2.352 23.172 1.00 66.12 74 TYR A C 1
ATOM 530 O O . TYR A 1 74 ? 7.420 -2.769 24.309 1.00 66.12 74 TYR A O 1
ATOM 538 N N . SER A 1 75 ? 6.927 -1.069 22.948 1.00 67.56 75 SER A N 1
ATOM 539 C CA . SER A 1 75 ? 6.872 -0.063 24.020 1.00 67.56 75 SER A CA 1
ATOM 540 C C . SER A 1 75 ? 5.626 -0.151 24.918 1.00 67.56 75 SER A C 1
ATOM 542 O O . SER A 1 75 ? 5.503 0.623 25.865 1.00 67.56 75 SER A O 1
ATOM 544 N N . GLY A 1 76 ? 4.672 -1.050 24.630 1.00 63.53 76 GLY A N 1
ATOM 545 C CA . GLY A 1 76 ? 3.448 -1.261 25.425 1.00 63.53 76 GLY A CA 1
ATOM 546 C C . GLY A 1 76 ? 2.400 -0.140 25.323 1.00 63.53 76 GLY A C 1
ATOM 547 O O . GLY A 1 76 ? 1.279 -0.268 25.815 1.00 63.53 76 GLY A O 1
ATOM 548 N N . ILE A 1 77 ? 2.721 0.958 24.635 1.00 66.88 77 ILE A N 1
ATOM 549 C CA . ILE A 1 77 ? 1.842 2.125 24.441 1.00 66.88 77 ILE A CA 1
ATOM 550 C C . ILE A 1 77 ? 0.557 1.737 23.713 1.00 66.88 77 ILE A C 1
ATOM 552 O O . ILE A 1 77 ? -0.527 2.227 24.041 1.00 66.88 77 ILE A O 1
ATOM 556 N N . THR A 1 78 ? 0.700 0.843 22.736 1.00 64.50 78 THR A N 1
ATOM 557 C CA . THR A 1 78 ? -0.394 0.233 21.984 1.00 64.50 78 THR A CA 1
ATOM 558 C C . THR A 1 78 ? -1.431 -0.372 22.927 1.00 64.50 78 THR A C 1
ATOM 560 O O . THR A 1 78 ? -2.604 -0.012 22.856 1.00 64.50 78 THR A O 1
ATOM 563 N N . ASP A 1 79 ? -1.003 -1.206 23.872 1.00 65.44 79 ASP A N 1
ATOM 564 C CA . ASP A 1 79 ? -1.918 -1.912 24.769 1.00 65.44 79 ASP A CA 1
ATOM 565 C C . ASP A 1 79 ? -2.578 -0.971 25.784 1.00 65.44 79 ASP A C 1
ATOM 567 O O . ASP A 1 79 ? -3.758 -1.128 26.098 1.00 65.44 79 ASP A O 1
ATOM 571 N N . TYR A 1 80 ? -1.881 0.080 26.228 1.00 67.00 80 TYR A N 1
ATOM 572 C CA . TYR A 1 80 ? -2.462 1.101 27.107 1.00 67.00 80 TYR A CA 1
ATOM 573 C C . TYR A 1 80 ? -3.527 1.965 26.422 1.00 67.00 80 TYR A C 1
ATOM 575 O O . TYR A 1 80 ? -4.614 2.168 26.974 1.00 67.00 80 TYR A O 1
ATOM 583 N N . LEU A 1 81 ? -3.243 2.481 25.219 1.00 64.88 81 LEU A N 1
ATOM 584 C CA . LEU A 1 81 ? -4.207 3.276 24.448 1.00 64.88 81 LEU A CA 1
ATOM 585 C C . LEU A 1 81 ? -5.461 2.458 24.147 1.00 64.88 81 LEU A C 1
ATOM 587 O O . LEU A 1 81 ? -6.583 2.942 24.315 1.00 64.88 81 LEU A O 1
ATOM 591 N N . VAL A 1 82 ? -5.261 1.202 23.755 1.00 63.69 82 VAL A N 1
ATOM 592 C CA . VAL A 1 82 ? -6.339 0.264 23.464 1.00 63.69 82 VAL A CA 1
ATOM 593 C C . VAL A 1 82 ? -7.127 -0.069 24.727 1.00 63.69 82 VAL A C 1
ATOM 595 O O . VAL A 1 82 ? -8.349 0.051 24.704 1.00 63.69 82 VAL A O 1
ATOM 598 N N . GLY A 1 83 ? -6.470 -0.363 25.851 1.00 63.69 83 GLY A N 1
ATOM 599 C CA . GLY A 1 83 ? -7.128 -0.603 27.137 1.00 63.69 83 GLY A CA 1
ATOM 600 C C . GLY A 1 83 ? -7.998 0.572 27.591 1.00 63.69 83 GLY A C 1
ATOM 601 O O . GLY A 1 83 ? -9.127 0.374 28.036 1.00 63.69 83 GLY A O 1
ATOM 602 N N . LYS A 1 84 ? -7.543 1.816 27.398 1.00 67.12 84 LYS A N 1
ATOM 603 C CA . LYS A 1 84 ? -8.331 3.020 27.717 1.00 67.12 84 LYS A CA 1
ATOM 604 C C . LYS A 1 84 ? -9.561 3.170 26.819 1.00 67.12 84 LYS A C 1
ATOM 606 O O . LYS A 1 84 ? -10.642 3.488 27.314 1.00 67.12 84 LYS A O 1
ATOM 611 N N . ILE A 1 85 ? -9.409 2.918 25.519 1.00 66.00 85 ILE A N 1
ATOM 612 C CA . ILE A 1 85 ? -10.516 2.946 24.553 1.00 66.00 85 ILE A CA 1
ATOM 613 C C . ILE A 1 85 ? -11.517 1.827 24.865 1.00 66.00 85 ILE A C 1
ATOM 615 O O . ILE A 1 85 ? -12.718 2.073 24.910 1.00 66.00 85 ILE A O 1
ATOM 619 N N . ILE A 1 86 ? -11.044 0.616 25.152 1.00 64.94 86 ILE A N 1
ATOM 620 C CA . ILE A 1 86 ? -11.881 -0.536 25.500 1.00 64.94 86 ILE A CA 1
ATOM 621 C C . ILE A 1 86 ? -12.623 -0.306 26.811 1.00 64.94 86 ILE A C 1
ATOM 623 O O . ILE A 1 86 ? -13.809 -0.609 26.877 1.00 64.94 86 ILE A O 1
ATOM 627 N N . ASN A 1 87 ? -11.975 0.255 27.830 1.00 66.00 87 ASN A N 1
ATOM 628 C CA . ASN A 1 87 ? -12.629 0.578 29.098 1.00 66.00 87 ASN A CA 1
ATOM 629 C C . ASN A 1 87 ? -13.713 1.649 28.915 1.00 66.00 87 ASN A C 1
ATOM 631 O O . ASN A 1 87 ? -14.792 1.521 29.489 1.00 66.00 87 ASN A O 1
ATOM 635 N N . ALA A 1 88 ? -13.478 2.650 28.061 1.00 63.97 88 ALA A N 1
ATOM 636 C CA . ALA A 1 88 ? -14.501 3.632 27.701 1.00 63.97 88 ALA A CA 1
ATOM 637 C C . ALA A 1 88 ? -15.682 2.996 26.940 1.00 63.97 88 ALA A C 1
ATOM 639 O O . ALA A 1 88 ? -16.832 3.353 27.175 1.00 63.97 88 ALA A O 1
ATOM 640 N N . ILE A 1 89 ? -15.417 2.016 26.069 1.00 62.75 89 ILE A N 1
ATOM 641 C CA . ILE A 1 89 ? -16.451 1.291 25.315 1.00 62.75 89 ILE A CA 1
ATOM 642 C C . ILE A 1 89 ? -17.224 0.313 26.209 1.00 62.75 89 ILE A C 1
ATOM 644 O O . ILE A 1 89 ? -18.434 0.186 26.060 1.00 62.75 89 ILE A O 1
ATOM 648 N N . HIS A 1 90 ? -16.560 -0.389 27.131 1.00 62.72 90 HIS A N 1
ATOM 649 C CA . HIS A 1 90 ? -17.211 -1.311 28.066 1.00 62.72 90 HIS A CA 1
ATOM 650 C C . HIS A 1 90 ? -18.030 -0.581 29.136 1.00 62.72 90 HIS A C 1
ATOM 652 O O . HIS A 1 90 ? -19.029 -1.134 29.596 1.00 62.72 90 HIS A O 1
ATOM 658 N N . ALA A 1 91 ? -17.662 0.655 29.492 1.00 60.28 91 ALA A N 1
ATOM 659 C CA . ALA A 1 91 ? -18.484 1.515 30.343 1.00 60.28 91 ALA A CA 1
ATOM 660 C C . ALA A 1 91 ? -19.859 1.814 29.708 1.00 60.28 91 ALA A C 1
ATOM 662 O O . ALA A 1 91 ? -20.862 1.897 30.415 1.00 60.28 91 ALA A O 1
ATOM 663 N N . GLU A 1 92 ? -19.943 1.885 28.375 1.00 56.31 92 GLU A N 1
ATOM 664 C CA . GLU A 1 92 ? -21.205 1.937 27.634 1.00 56.31 92 GLU A CA 1
ATOM 665 C C . GLU A 1 92 ? -21.636 0.532 27.178 1.00 56.31 92 GLU A C 1
ATOM 667 O O . GLU A 1 92 ? -21.399 0.106 26.047 1.00 56.31 92 GLU A O 1
ATOM 672 N N . ASN A 1 93 ? -22.335 -0.200 28.046 1.00 53.75 93 ASN A N 1
ATOM 673 C CA . ASN A 1 93 ? -22.728 -1.605 27.845 1.00 53.75 93 ASN A CA 1
ATOM 674 C C . ASN A 1 93 ? -23.840 -1.831 26.781 1.00 53.75 93 ASN A C 1
ATOM 676 O O . ASN A 1 93 ? -24.709 -2.692 26.924 1.00 53.75 93 ASN A O 1
ATOM 680 N N . SER A 1 94 ? -23.861 -1.044 25.701 1.00 60.25 94 SER A N 1
ATOM 681 C CA . SER A 1 94 ? -24.840 -1.143 24.617 1.00 60.25 94 SER A CA 1
ATOM 682 C C . SER A 1 94 ? -24.222 -1.749 23.359 1.00 60.25 94 SER A C 1
ATOM 684 O O . SER A 1 94 ? -23.238 -1.251 22.807 1.00 60.25 94 SER A O 1
ATOM 686 N N . ARG A 1 95 ? -24.868 -2.795 22.822 1.00 61.59 95 ARG A N 1
ATOM 687 C CA . ARG A 1 95 ? -24.532 -3.413 21.523 1.00 61.59 95 ARG A CA 1
ATOM 688 C C . ARG A 1 95 ? -24.459 -2.369 20.393 1.00 61.59 95 ARG A C 1
ATOM 690 O O . ARG A 1 95 ? -23.671 -2.529 19.464 1.00 61.59 95 ARG A O 1
ATOM 697 N N . TRP A 1 96 ? -25.235 -1.289 20.504 1.00 60.19 96 TRP A N 1
ATOM 698 C CA . TRP A 1 96 ? -25.228 -0.163 19.570 1.00 60.19 96 TRP A CA 1
ATOM 699 C C . TRP A 1 96 ? -23.968 0.706 19.669 1.00 60.19 96 TRP A C 1
ATOM 701 O O . TRP A 1 96 ? -23.491 1.167 18.633 1.00 60.19 96 TRP A O 1
ATOM 711 N N . SER A 1 97 ? -23.394 0.890 20.865 1.00 66.75 97 SER A N 1
ATOM 712 C CA . SER A 1 97 ? -22.152 1.663 21.046 1.00 66.75 97 SER A CA 1
ATOM 713 C C . SER A 1 97 ? -20.972 0.956 20.367 1.00 66.75 97 SER A C 1
ATOM 715 O O . SER A 1 97 ? -20.262 1.554 19.557 1.00 66.75 97 SER A O 1
ATOM 717 N N . ARG A 1 98 ? -20.861 -0.374 20.521 1.00 68.19 98 ARG A N 1
ATOM 718 C CA . ARG A 1 98 ? -19.811 -1.165 19.844 1.00 68.19 98 ARG A CA 1
ATOM 719 C C . ARG A 1 98 ? -19.888 -1.116 18.316 1.00 68.19 98 ARG A C 1
ATOM 721 O O . ARG A 1 98 ? -18.856 -1.019 17.652 1.00 68.19 98 ARG A O 1
ATOM 728 N N . VAL A 1 99 ? -21.095 -1.162 17.743 1.00 73.50 99 VAL A N 1
ATOM 729 C CA . VAL A 1 99 ? -21.277 -1.043 16.285 1.00 73.50 99 VAL A CA 1
ATOM 730 C C . VAL A 1 99 ? -20.929 0.365 15.803 1.00 73.50 99 VAL A C 1
ATOM 732 O O . VAL A 1 99 ? -20.230 0.491 14.798 1.00 73.50 99 VAL A O 1
ATOM 735 N N . LYS A 1 100 ? -21.347 1.413 16.527 1.00 76.19 100 LYS A N 1
ATOM 736 C CA . LYS A 1 100 ? -20.989 2.802 16.200 1.00 76.19 100 LYS A CA 1
ATOM 737 C C . LYS A 1 100 ? -19.477 2.996 16.183 1.00 76.19 100 LYS A C 1
ATOM 739 O O . LYS A 1 100 ? -18.955 3.472 15.185 1.00 76.19 100 LYS A O 1
ATOM 744 N N . VAL A 1 101 ? -18.767 2.552 17.219 1.00 74.00 101 VAL A N 1
ATOM 745 C CA . VAL A 1 101 ? -17.304 2.689 17.297 1.00 74.00 101 VAL A CA 1
ATOM 746 C C . VAL A 1 101 ? -16.604 1.958 16.151 1.00 74.00 101 VAL A C 1
ATOM 748 O O . VAL A 1 101 ? -15.730 2.530 15.503 1.00 74.00 101 VAL A O 1
ATOM 751 N N . LYS A 1 102 ? -17.029 0.727 15.834 1.00 78.12 102 LYS A N 1
ATOM 752 C CA . LYS A 1 102 ? -16.496 -0.037 14.695 1.00 78.12 102 LYS A CA 1
ATOM 753 C C . LYS A 1 102 ? -16.648 0.721 13.373 1.00 78.12 102 LYS A C 1
ATOM 755 O O . LYS A 1 102 ? -15.698 0.789 12.595 1.00 78.12 102 LYS A O 1
ATOM 760 N N . VAL A 1 103 ? -17.824 1.295 13.126 1.00 81.25 103 VAL A N 1
ATOM 761 C CA . VAL A 1 103 ? -18.097 2.077 11.912 1.00 81.25 103 VAL A CA 1
ATOM 762 C C . VAL A 1 103 ? -17.293 3.379 11.903 1.00 81.25 103 VAL A C 1
ATOM 764 O O . VAL A 1 103 ? -16.681 3.692 10.886 1.00 81.25 103 VAL A O 1
ATOM 767 N N . THR A 1 104 ? -17.212 4.093 13.027 1.00 81.25 104 THR A N 1
ATOM 768 C CA . THR A 1 104 ? -16.428 5.331 13.149 1.00 81.25 104 THR A CA 1
ATOM 769 C C . THR A 1 104 ? -14.950 5.096 12.860 1.00 81.25 104 THR A C 1
ATOM 771 O O . THR A 1 104 ? -14.362 5.862 12.106 1.00 81.25 104 THR A O 1
ATOM 774 N N . ILE A 1 105 ? -14.352 4.023 13.389 1.00 82.19 105 ILE A N 1
ATOM 775 C CA . ILE A 1 105 ? -12.946 3.680 13.121 1.00 82.19 105 ILE A CA 1
ATOM 776 C C . ILE A 1 105 ? -12.735 3.386 11.634 1.00 82.19 105 ILE A C 1
ATOM 778 O O . ILE A 1 105 ? -11.791 3.894 11.036 1.00 82.19 105 ILE A O 1
ATOM 782 N N . ILE A 1 106 ? -13.624 2.602 11.019 1.00 84.00 106 ILE A N 1
ATOM 783 C CA . ILE A 1 106 ? -13.555 2.280 9.588 1.00 84.00 106 ILE A CA 1
ATOM 784 C C . ILE A 1 106 ? -13.645 3.549 8.729 1.00 84.00 106 ILE A C 1
ATOM 786 O O . ILE A 1 106 ? -12.835 3.731 7.821 1.00 84.00 106 ILE A O 1
ATOM 790 N N . ILE A 1 107 ? -14.595 4.437 9.029 1.00 85.12 107 ILE A N 1
ATOM 791 C CA . ILE A 1 107 ? -14.773 5.700 8.304 1.00 85.12 107 ILE A CA 1
ATOM 792 C C . ILE A 1 107 ? -13.573 6.624 8.526 1.00 85.12 107 ILE A C 1
ATOM 794 O O . ILE A 1 107 ? -13.081 7.213 7.568 1.00 85.12 107 ILE A O 1
ATOM 798 N N . ALA A 1 108 ? -13.064 6.725 9.755 1.00 84.25 108 ALA A N 1
ATOM 799 C CA . ALA A 1 108 ? -11.894 7.536 10.070 1.00 84.25 108 ALA A CA 1
ATOM 800 C C . ALA A 1 108 ? -10.644 7.035 9.333 1.00 84.25 108 ALA A C 1
ATOM 802 O O . ALA A 1 108 ? -9.919 7.839 8.753 1.00 84.25 108 ALA A O 1
ATOM 803 N N . LEU A 1 109 ? -10.415 5.717 9.290 1.00 85.38 109 LEU A N 1
ATOM 804 C CA . LEU A 1 109 ? -9.314 5.115 8.532 1.00 85.38 109 LEU A CA 1
ATOM 805 C C . LEU A 1 109 ? -9.462 5.352 7.028 1.00 85.38 109 LEU A C 1
ATOM 807 O O . LEU A 1 109 ? -8.468 5.651 6.369 1.00 85.38 109 LEU A O 1
ATOM 811 N N . LEU A 1 110 ? -10.679 5.261 6.487 1.00 86.44 110 LEU A N 1
ATOM 812 C CA . LEU A 1 110 ? -10.949 5.562 5.081 1.00 86.44 110 LEU A CA 1
ATOM 813 C C . LEU A 1 110 ? -10.669 7.036 4.761 1.00 86.44 110 LEU A C 1
ATOM 815 O O . LEU A 1 110 ? -9.943 7.323 3.813 1.00 86.44 110 LEU A O 1
ATOM 819 N N . ALA A 1 111 ? -11.201 7.960 5.564 1.00 85.06 111 ALA A N 1
ATOM 820 C CA . ALA A 1 111 ? -10.995 9.395 5.390 1.00 85.06 111 ALA A CA 1
ATOM 821 C C . ALA A 1 111 ? -9.507 9.759 5.489 1.00 85.06 111 ALA A C 1
ATOM 823 O O . ALA A 1 111 ? -8.977 10.424 4.600 1.00 85.06 111 ALA A O 1
ATOM 824 N N . MET A 1 112 ? -8.811 9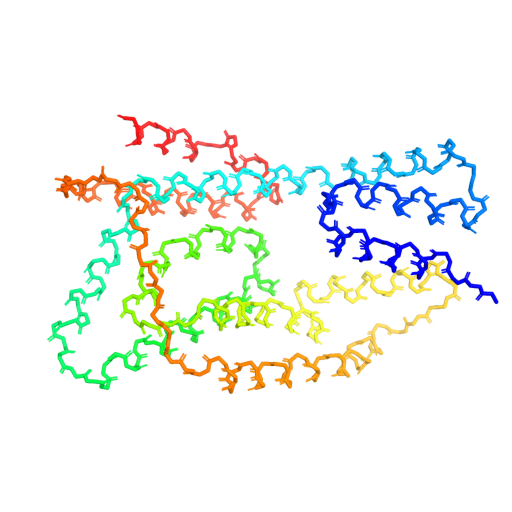.246 6.510 1.00 81.88 112 MET A N 1
ATOM 825 C CA . MET A 1 112 ? -7.364 9.414 6.640 1.00 81.88 112 MET A CA 1
ATOM 826 C C . MET A 1 112 ? -6.618 8.848 5.431 1.00 81.88 112 MET A C 1
ATOM 828 O O . MET A 1 112 ? -5.732 9.522 4.923 1.00 81.88 112 MET A O 1
ATOM 832 N N . SER A 1 113 ? -6.989 7.666 4.928 1.00 84.06 113 SER A N 1
ATOM 833 C CA . SER A 1 113 ? -6.335 7.056 3.759 1.00 84.06 113 SER A CA 1
ATOM 834 C C . SER A 1 113 ? -6.495 7.916 2.501 1.00 84.06 113 SER A C 1
ATOM 836 O O . SER A 1 113 ? -5.514 8.162 1.806 1.00 84.06 113 SER A O 1
ATOM 838 N N . ILE A 1 114 ? -7.694 8.456 2.254 1.00 84.19 114 ILE A N 1
ATOM 839 C CA . ILE A 1 114 ? -7.962 9.348 1.112 1.00 84.19 114 ILE A CA 1
ATOM 840 C C . ILE A 1 114 ? -7.141 10.645 1.218 1.00 84.19 114 ILE A C 1
ATOM 842 O O . ILE A 1 114 ? -6.570 11.115 0.231 1.00 84.19 114 ILE A O 1
ATOM 846 N N . MET A 1 115 ? -7.046 11.225 2.418 1.00 79.75 115 MET A N 1
ATOM 847 C CA . MET A 1 115 ? -6.305 12.473 2.650 1.00 79.75 115 MET A CA 1
ATOM 848 C C . MET A 1 115 ? -4.779 12.279 2.622 1.00 79.75 115 MET A C 1
ATOM 850 O O . MET A 1 115 ? -4.063 13.142 2.116 1.00 79.75 115 MET A O 1
ATOM 854 N N . SER A 1 116 ? -4.294 11.141 3.121 1.00 76.06 116 SER A N 1
ATOM 855 C CA . SER A 1 116 ? -2.876 10.767 3.278 1.00 76.06 116 SER A CA 1
ATOM 856 C C . SER A 1 116 ? -2.123 10.558 1.957 1.00 76.06 116 SER A C 1
ATOM 858 O O . SER A 1 116 ? -0.893 10.471 1.932 1.00 76.06 116 SER A O 1
ATOM 860 N N . GLN A 1 117 ? -2.846 10.463 0.841 1.00 70.31 117 GLN A N 1
ATOM 861 C CA . GLN A 1 117 ? -2.237 10.405 -0.484 1.00 70.31 117 GLN A CA 1
ATOM 862 C C . GLN A 1 117 ? -2.546 11.643 -1.330 1.00 70.31 117 GLN A C 1
ATOM 864 O O . GLN A 1 117 ? -1.694 12.065 -2.105 1.00 70.31 117 GLN A O 1
ATOM 869 N N . ASN A 1 118 ? -3.724 12.258 -1.174 1.00 69.19 118 ASN A N 1
ATOM 870 C CA . ASN A 1 118 ? -4.148 13.373 -2.025 1.00 69.19 118 ASN A CA 1
ATOM 871 C C . ASN A 1 118 ? -3.758 14.766 -1.493 1.00 69.19 118 ASN A C 1
ATOM 873 O O . ASN A 1 118 ? -3.505 15.662 -2.293 1.00 69.19 118 ASN A O 1
ATOM 877 N N . LEU A 1 119 ? -3.736 14.968 -0.169 1.00 66.88 119 LEU A N 1
ATOM 878 C CA . LEU A 1 119 ? -3.514 16.289 0.439 1.00 66.88 119 LEU A CA 1
ATOM 879 C C . LEU A 1 119 ? -2.104 16.448 1.017 1.00 66.88 119 LEU A C 1
ATOM 881 O O . LEU A 1 119 ? -1.479 17.486 0.833 1.00 66.88 119 LEU A O 1
ATOM 885 N N . ILE A 1 120 ? -1.609 15.421 1.709 1.00 63.81 120 ILE A N 1
ATOM 886 C CA . ILE A 1 120 ? -0.268 15.389 2.302 1.00 63.81 120 ILE A CA 1
ATOM 887 C C . ILE A 1 120 ? 0.340 14.041 1.906 1.00 63.81 120 ILE A C 1
ATOM 889 O O . ILE A 1 120 ? -0.291 13.041 2.222 1.00 63.81 120 ILE A O 1
ATOM 893 N N . PRO A 1 121 ? 1.504 13.956 1.235 1.00 62.31 121 PRO A N 1
ATOM 894 C CA . PRO A 1 121 ? 2.081 12.692 0.766 1.00 62.31 121 PRO A CA 1
ATOM 895 C C . PRO A 1 121 ? 2.724 11.886 1.913 1.00 62.31 121 PRO A C 1
ATOM 897 O O . PRO A 1 121 ? 3.930 11.670 1.958 1.00 62.31 121 PRO A O 1
ATOM 900 N N . VAL A 1 122 ? 1.906 11.414 2.856 1.00 66.06 122 VAL A N 1
ATOM 901 C CA . VAL A 1 122 ? 2.341 10.681 4.065 1.00 66.06 122 VAL A CA 1
ATOM 902 C C . VAL A 1 122 ? 1.932 9.208 4.060 1.00 66.06 122 VAL A C 1
ATOM 904 O O . VAL A 1 122 ? 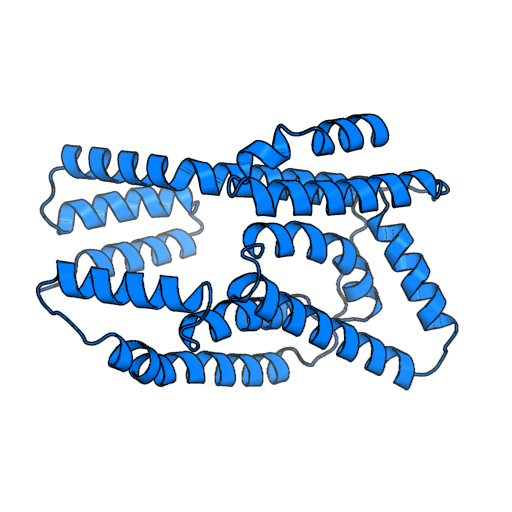2.232 8.487 5.009 1.00 66.06 122 VAL A O 1
ATOM 907 N N . HIS A 1 123 ? 1.308 8.725 2.982 1.00 69.31 123 HIS A N 1
ATOM 908 C CA . HIS A 1 123 ? 0.834 7.342 2.830 1.00 69.31 123 HIS A CA 1
ATOM 909 C C . HIS A 1 123 ? 1.879 6.263 3.163 1.00 69.31 123 HIS A C 1
ATOM 911 O O . HIS A 1 123 ? 1.538 5.254 3.780 1.00 69.31 123 HIS A O 1
ATOM 917 N N . ILE A 1 124 ? 3.150 6.504 2.824 1.00 67.31 124 ILE A N 1
ATOM 918 C CA . ILE A 1 124 ? 4.280 5.603 3.104 1.00 67.31 124 ILE A CA 1
ATOM 919 C C . ILE A 1 124 ? 4.485 5.431 4.621 1.00 67.31 124 ILE A C 1
ATOM 921 O O . ILE A 1 124 ? 4.776 4.330 5.088 1.00 67.31 124 ILE A O 1
ATOM 925 N N . ALA A 1 125 ? 4.273 6.498 5.402 1.00 64.81 125 ALA A N 1
ATOM 926 C CA . ALA A 1 125 ? 4.408 6.488 6.860 1.00 64.81 125 ALA A CA 1
ATOM 927 C C . ALA A 1 125 ? 3.135 6.148 7.617 1.00 64.81 125 ALA A C 1
ATOM 929 O O . ALA A 1 125 ? 3.175 5.610 8.722 1.00 64.81 125 ALA A O 1
ATOM 930 N N . PHE A 1 126 ? 1.996 6.445 7.017 1.00 73.19 126 PHE A N 1
ATOM 931 C CA . PHE A 1 126 ? 0.705 6.296 7.654 1.00 73.19 126 PHE A CA 1
ATOM 932 C C . PHE A 1 126 ? 0.422 4.847 8.080 1.00 73.19 126 PHE A C 1
ATOM 934 O O . PHE A 1 126 ? 0.048 4.612 9.228 1.00 73.19 126 PHE A O 1
ATOM 941 N N . ILE A 1 127 ? 0.635 3.868 7.191 1.00 76.75 127 ILE A N 1
ATOM 942 C CA . ILE A 1 127 ? 0.284 2.466 7.474 1.00 76.75 127 ILE A CA 1
ATOM 943 C C . ILE A 1 127 ? 1.138 1.883 8.614 1.00 76.75 127 ILE A C 1
ATOM 945 O O . ILE A 1 127 ? 0.547 1.362 9.565 1.00 76.75 127 ILE A O 1
ATOM 949 N N . PRO A 1 128 ? 2.486 1.970 8.586 1.00 70.00 128 PRO A N 1
ATOM 950 C CA . PRO A 1 128 ? 3.309 1.408 9.656 1.00 70.00 128 PRO A CA 1
ATOM 951 C C . PRO A 1 128 ? 3.084 2.080 11.013 1.00 70.00 128 PRO A C 1
ATOM 953 O O . PRO A 1 128 ? 3.276 1.437 12.035 1.00 70.00 128 PRO A O 1
ATOM 956 N N . ILE A 1 129 ? 2.666 3.348 11.048 1.00 69.44 129 ILE A N 1
ATOM 957 C CA . ILE A 1 129 ? 2.480 4.085 12.306 1.00 69.44 129 ILE A CA 1
ATOM 958 C C . ILE A 1 129 ? 1.091 3.838 12.905 1.00 69.44 129 ILE A C 1
ATOM 960 O O . ILE A 1 129 ? 0.967 3.634 14.109 1.00 69.44 129 ILE A O 1
ATOM 964 N N . VAL A 1 130 ? 0.036 3.857 12.087 1.00 73.81 130 VAL A N 1
ATOM 965 C CA . VAL A 1 130 ? -1.353 3.848 12.580 1.00 73.81 130 VAL A CA 1
ATOM 966 C C . VAL A 1 130 ? -1.889 2.435 12.795 1.00 73.81 130 VAL A C 1
ATOM 968 O O . VAL A 1 130 ? -2.674 2.210 13.714 1.00 73.81 130 VAL A O 1
ATOM 971 N N . ILE A 1 131 ? -1.489 1.465 11.970 1.00 79.00 131 ILE A N 1
ATOM 972 C CA . ILE A 1 131 ? -2.097 0.128 11.993 1.00 79.00 131 ILE A CA 1
ATOM 973 C C . ILE A 1 131 ? -1.636 -0.737 13.168 1.00 79.00 131 ILE A C 1
ATOM 975 O O . ILE A 1 131 ? -2.522 -1.303 13.812 1.00 79.00 131 ILE A O 1
ATOM 979 N N . PRO A 1 132 ? -0.333 -0.848 13.505 1.00 72.69 132 PRO A N 1
ATOM 980 C CA . PRO A 1 132 ? 0.095 -1.696 14.618 1.00 72.69 132 PRO A CA 1
ATOM 981 C C . PRO A 1 132 ? -0.580 -1.343 15.952 1.00 72.69 132 PRO A C 1
ATOM 983 O O . PRO A 1 132 ? -1.109 -2.264 16.576 1.00 72.69 132 PRO A O 1
ATOM 986 N N . PRO A 1 133 ? -0.701 -0.053 16.343 1.00 68.19 133 PRO A N 1
ATOM 987 C CA . PRO A 1 133 ? -1.405 0.334 17.565 1.00 68.19 133 PRO A CA 1
ATOM 988 C C . PRO A 1 133 ? 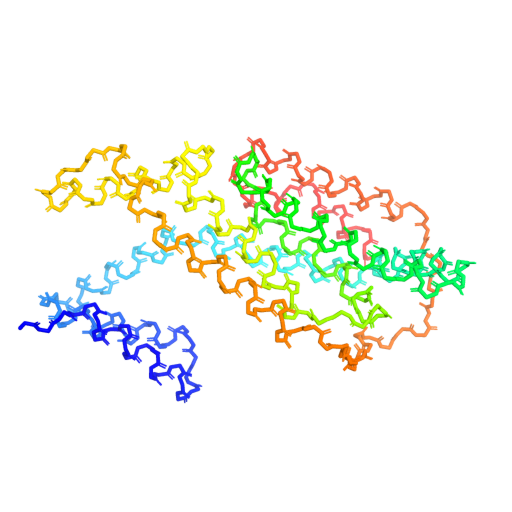-2.889 -0.049 17.603 1.00 68.19 133 PRO A C 1
ATOM 990 O O . PRO A 1 133 ? -3.479 -0.196 18.669 1.00 68.19 133 PRO A O 1
ATOM 993 N N . LEU A 1 134 ? -3.529 -0.196 16.443 1.00 74.44 134 LEU A N 1
ATOM 994 C CA . LEU A 1 134 ? -4.953 -0.513 16.359 1.00 74.44 134 LEU A CA 1
ATOM 995 C C . LEU A 1 134 ? -5.226 -2.020 16.241 1.00 74.44 134 LEU A C 1
ATOM 997 O O . LEU A 1 134 ? -6.383 -2.430 16.341 1.00 74.44 134 LEU A O 1
ATOM 1001 N N . LEU A 1 135 ? -4.199 -2.864 16.070 1.00 75.56 135 LEU A N 1
ATOM 1002 C CA . LEU A 1 135 ? -4.372 -4.314 15.907 1.00 75.56 135 LEU A CA 1
ATOM 1003 C C . LEU A 1 135 ? -5.059 -4.970 17.110 1.00 75.56 135 LEU A C 1
ATOM 1005 O O . LEU A 1 135 ? -5.947 -5.803 16.908 1.00 75.56 135 LEU A O 1
ATOM 1009 N N . SER A 1 136 ? -4.686 -4.594 18.337 1.00 68.38 136 SER A N 1
ATOM 1010 C CA . SER A 1 136 ? -5.320 -5.106 19.560 1.00 68.38 136 SER A CA 1
ATOM 1011 C C . SER A 1 136 ? -6.797 -4.686 19.621 1.00 68.38 136 SER A C 1
ATOM 1013 O O . SER A 1 136 ? -7.671 -5.532 19.801 1.00 68.38 136 SER A O 1
ATOM 1015 N N . LEU A 1 137 ? -7.103 -3.423 19.2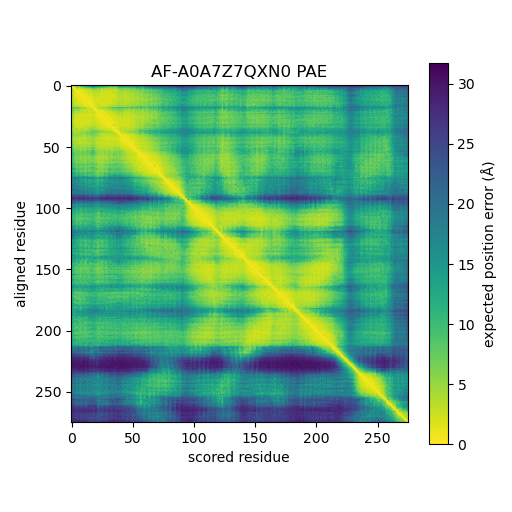91 1.00 72.19 137 LEU A N 1
ATOM 1016 C CA . LEU A 1 137 ? -8.479 -2.909 19.224 1.00 72.19 137 LEU A CA 1
ATOM 1017 C C . LEU A 1 137 ? -9.333 -3.639 18.176 1.00 72.19 137 LEU A C 1
ATOM 1019 O O . LEU A 1 137 ? -10.516 -3.903 18.401 1.00 72.19 137 LEU A O 1
ATOM 1023 N N . PHE A 1 138 ? -8.752 -3.982 17.024 1.00 80.19 138 PHE A N 1
ATOM 1024 C CA . PHE A 1 138 ? -9.448 -4.750 15.991 1.00 80.19 138 PHE A CA 1
ATOM 1025 C C . PHE A 1 138 ? -9.800 -6.162 16.462 1.00 80.19 138 PHE A C 1
ATOM 1027 O O . PHE A 1 138 ? -10.869 -6.659 16.102 1.00 80.19 138 PHE A O 1
ATOM 1034 N N . ASN A 1 139 ? -8.948 -6.790 17.278 1.00 75.12 139 ASN A N 1
ATOM 1035 C CA . ASN A 1 139 ? -9.231 -8.108 17.845 1.00 75.12 139 ASN A CA 1
ATOM 1036 C C . ASN A 1 139 ? -10.400 -8.039 18.840 1.00 75.12 139 ASN A C 1
ATOM 1038 O O . ASN A 1 139 ? -11.345 -8.818 18.707 1.00 75.12 139 ASN A O 1
ATOM 1042 N N . ASP A 1 140 ? -10.404 -7.064 19.752 1.00 72.31 140 ASP A N 1
ATOM 1043 C CA . ASP A 1 140 ? -11.474 -6.909 20.751 1.00 72.31 140 ASP A CA 1
ATOM 1044 C C . ASP A 1 140 ? -12.828 -6.539 20.130 1.00 72.31 140 ASP A C 1
ATOM 1046 O O . ASP A 1 140 ? -13.887 -7.022 20.548 1.00 72.31 140 ASP A O 1
ATOM 1050 N N . LEU A 1 141 ? -12.814 -5.731 19.066 1.00 72.81 141 LEU A N 1
ATOM 1051 C CA . LEU A 1 141 ? -14.008 -5.387 18.286 1.00 72.81 141 LEU A CA 1
ATOM 1052 C C . LEU A 1 141 ? -14.385 -6.453 17.234 1.00 72.81 141 LEU A C 1
ATOM 1054 O O . LEU A 1 141 ? -15.342 -6.248 16.470 1.00 72.81 141 LEU A O 1
ATOM 1058 N N . LYS A 1 142 ? -13.658 -7.580 17.169 1.00 76.44 142 LYS A N 1
ATOM 1059 C CA . LYS A 1 142 ? -13.834 -8.671 16.188 1.00 76.44 142 LYS A CA 1
ATOM 1060 C C . LYS A 1 142 ? -13.945 -8.143 14.748 1.00 76.44 142 LYS A C 1
ATOM 1062 O O . LYS A 1 142 ? -14.884 -8.465 14.004 1.00 76.44 142 LYS A O 1
ATOM 1067 N N . ILE A 1 143 ? -13.047 -7.233 14.369 1.00 78.75 143 ILE A N 1
ATOM 1068 C CA . ILE A 1 143 ? -12.959 -6.646 13.024 1.00 78.75 143 ILE A CA 1
ATOM 1069 C C . ILE A 1 143 ? -12.011 -7.491 12.175 1.00 78.75 143 ILE A C 1
ATOM 1071 O O . ILE A 1 143 ? -10.893 -7.767 12.596 1.00 78.75 143 ILE A O 1
ATOM 1075 N N . ASP A 1 144 ? -12.431 -7.874 10.963 1.00 82.31 144 ASP A N 1
ATOM 1076 C CA . ASP A 1 144 ? -11.550 -8.591 10.038 1.00 82.31 144 ASP A CA 1
ATOM 1077 C C . ASP A 1 144 ? -10.414 -7.662 9.561 1.00 82.31 144 ASP A C 1
ATOM 1079 O O . ASP A 1 144 ? -10.655 -6.617 8.954 1.00 82.31 144 ASP A O 1
ATOM 1083 N N . ARG A 1 145 ? -9.156 -8.040 9.814 1.00 82.44 145 ARG A N 1
ATOM 1084 C CA . ARG A 1 145 ? -7.964 -7.281 9.390 1.00 82.44 145 ARG A CA 1
ATOM 1085 C C . ARG A 1 145 ? -7.880 -7.144 7.864 1.00 82.44 145 ARG A C 1
ATOM 1087 O O . ARG A 1 145 ? -7.334 -6.161 7.368 1.00 82.44 145 ARG A O 1
ATOM 1094 N N . ARG A 1 146 ? -8.451 -8.089 7.105 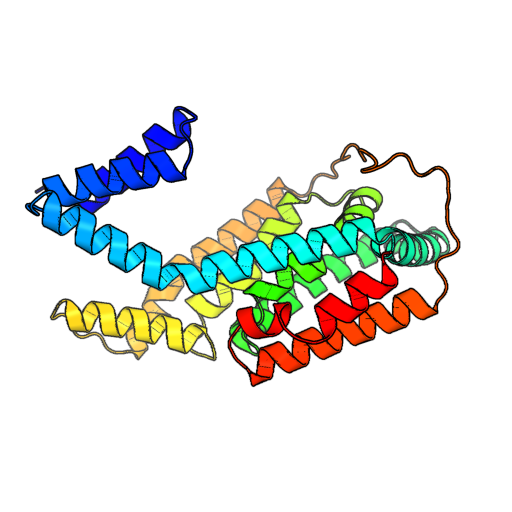1.00 84.25 146 ARG A N 1
ATOM 1095 C CA . ARG A 1 146 ? -8.532 -8.034 5.633 1.00 84.25 146 ARG A CA 1
ATOM 1096 C C . ARG A 1 146 ? -9.494 -6.953 5.171 1.00 84.25 146 ARG A C 1
ATOM 1098 O O . ARG A 1 146 ? -9.224 -6.307 4.166 1.00 84.25 146 ARG A O 1
ATOM 1105 N N . LEU A 1 147 ? -10.577 -6.729 5.918 1.00 85.00 147 LEU A N 1
ATOM 1106 C CA . LEU A 1 147 ? -11.507 -5.640 5.637 1.00 85.00 147 LEU A CA 1
ATOM 1107 C C . LEU A 1 147 ? -10.802 -4.289 5.782 1.00 85.00 147 LEU A C 1
ATOM 1109 O O . LEU A 1 147 ? -10.933 -3.432 4.918 1.00 85.00 147 LEU A O 1
ATOM 1113 N N . ILE A 1 148 ? -10.008 -4.129 6.840 1.00 85.81 148 ILE A N 1
ATOM 1114 C CA . ILE A 1 148 ? -9.235 -2.908 7.096 1.00 85.81 148 ILE A CA 1
ATOM 1115 C C . ILE A 1 148 ? -8.197 -2.689 5.995 1.00 85.81 148 ILE A C 1
ATOM 1117 O O . ILE A 1 148 ? -8.129 -1.599 5.435 1.00 85.81 148 ILE A O 1
ATOM 1121 N N . GLY A 1 149 ? -7.453 -3.735 5.622 1.00 87.38 149 GLY A N 1
ATOM 1122 C CA . GLY A 1 149 ? -6.516 -3.673 4.498 1.00 87.38 149 GLY A CA 1
ATOM 1123 C C . GLY A 1 149 ? -7.197 -3.303 3.177 1.00 87.38 149 GLY A C 1
ATOM 1124 O O . GLY A 1 149 ? -6.663 -2.502 2.418 1.00 87.38 149 GLY A O 1
ATOM 1125 N N . LEU A 1 150 ? -8.403 -3.819 2.928 1.00 89.50 150 LEU A N 1
ATOM 1126 C CA . LEU A 1 150 ? -9.196 -3.497 1.742 1.00 89.50 150 LEU A CA 1
ATOM 1127 C C . LEU A 1 150 ? -9.695 -2.042 1.749 1.00 89.50 150 LEU A C 1
ATOM 1129 O O . LEU A 1 150 ? -9.617 -1.377 0.721 1.00 89.50 150 LEU A O 1
ATOM 1133 N N . ILE A 1 151 ? -10.146 -1.523 2.895 1.00 88.69 151 ILE A N 1
ATOM 1134 C CA . ILE A 1 151 ? -10.565 -0.119 3.050 1.00 88.69 151 ILE A CA 1
ATOM 1135 C C . ILE A 1 151 ? -9.383 0.832 2.846 1.00 88.69 151 ILE A C 1
ATOM 1137 O O . ILE A 1 151 ? -9.517 1.818 2.127 1.00 88.69 151 ILE A O 1
ATOM 1141 N N . ILE A 1 152 ? -8.230 0.533 3.450 1.00 87.69 152 ILE A N 1
ATOM 1142 C CA . ILE A 1 152 ? -7.013 1.343 3.306 1.00 87.69 152 ILE A CA 1
ATOM 1143 C C . ILE A 1 152 ? -6.512 1.281 1.863 1.00 87.69 152 ILE A C 1
ATOM 1145 O O . ILE A 1 152 ? -6.248 2.317 1.266 1.00 87.69 152 ILE A O 1
ATOM 1149 N N . GLY A 1 153 ? -6.443 0.087 1.268 1.00 88.12 153 GLY A N 1
ATOM 1150 C CA . GLY A 1 153 ? -6.031 -0.089 -0.124 1.00 88.12 153 GLY A CA 1
ATOM 1151 C C . GLY A 1 153 ? -6.952 0.637 -1.104 1.00 88.12 153 GLY A C 1
ATOM 1152 O O . GLY A 1 153 ? -6.472 1.285 -2.029 1.00 88.12 153 GLY A O 1
ATOM 1153 N N . PHE A 1 154 ? -8.267 0.601 -0.873 1.00 90.00 154 PHE A N 1
ATOM 1154 C CA . PHE A 1 154 ? -9.218 1.407 -1.633 1.00 90.00 154 PHE A CA 1
ATOM 1155 C C . PHE A 1 154 ? -8.980 2.906 -1.418 1.00 90.00 154 PHE A C 1
ATOM 1157 O O . PHE A 1 154 ? -8.843 3.639 -2.391 1.00 90.00 154 PHE A O 1
ATOM 1164 N N . GLY A 1 155 ? -8.906 3.359 -0.164 1.00 86.88 155 GLY A N 1
ATOM 1165 C CA . GLY A 1 155 ? -8.750 4.771 0.183 1.00 86.88 155 GLY A CA 1
ATOM 1166 C C . GLY A 1 155 ? -7.448 5.384 -0.325 1.00 86.88 155 GLY A C 1
ATOM 1167 O O . GLY A 1 155 ? -7.426 6.567 -0.628 1.00 86.88 155 GLY A O 1
ATOM 1168 N N . LEU A 1 156 ? -6.393 4.584 -0.465 1.00 84.88 156 LEU A N 1
ATOM 1169 C CA . LEU A 1 156 ? -5.135 4.997 -1.076 1.00 84.88 156 LEU A CA 1
ATOM 1170 C C . LEU A 1 156 ? -5.243 4.994 -2.605 1.00 84.88 156 LEU A C 1
ATOM 1172 O O . LEU A 1 156 ? -5.040 6.022 -3.242 1.00 84.88 156 LEU A O 1
ATOM 1176 N N . CYS A 1 157 ? -5.640 3.872 -3.212 1.00 86.44 157 CYS A N 1
ATOM 1177 C CA . CYS A 1 157 ? -5.559 3.713 -4.663 1.00 86.44 157 CYS A CA 1
ATOM 1178 C C . CYS A 1 157 ? -6.638 4.456 -5.454 1.00 86.44 157 CYS A C 1
ATOM 1180 O O . CYS A 1 157 ? -6.349 5.064 -6.484 1.00 86.44 157 CYS A O 1
ATOM 1182 N N . PHE A 1 158 ? -7.888 4.412 -5.001 1.00 89.12 158 PHE A N 1
ATOM 1183 C CA . PHE A 1 158 ? -9.009 4.963 -5.761 1.00 89.12 158 PHE A CA 1
ATOM 1184 C C . PHE A 1 158 ? -8.884 6.478 -6.020 1.00 89.12 158 PHE A C 1
ATOM 1186 O O . PHE A 1 158 ? -9.059 6.885 -7.175 1.00 89.12 158 PHE A O 1
ATOM 1193 N N . PRO A 1 159 ? -8.554 7.324 -5.020 1.00 86.19 159 PRO A N 1
ATOM 1194 C CA . PRO A 1 159 ? -8.512 8.768 -5.220 1.00 86.19 159 PRO A CA 1
ATOM 1195 C C . PRO A 1 159 ? -7.442 9.212 -6.211 1.00 86.19 159 PRO A C 1
ATOM 1197 O O . PRO A 1 159 ? -7.747 10.037 -7.066 1.00 86.19 159 PRO A O 1
ATOM 1200 N N . TYR A 1 160 ? -6.222 8.663 -6.144 1.00 82.25 160 TYR A N 1
ATOM 1201 C CA . TYR A 1 160 ? -5.152 9.117 -7.039 1.00 82.25 160 TYR A CA 1
ATOM 1202 C C . TYR A 1 160 ? -5.345 8.636 -8.482 1.00 82.25 160 TYR A C 1
ATOM 1204 O O . TYR A 1 160 ? -4.892 9.298 -9.413 1.00 82.25 160 TYR A O 1
ATOM 1212 N N . VAL A 1 161 ? -6.005 7.489 -8.686 1.00 86.00 161 VAL A N 1
ATOM 1213 C CA . VAL A 1 161 ? -6.295 6.978 -10.035 1.00 86.00 161 VAL A CA 1
ATOM 1214 C C . VAL A 1 161 ? -7.347 7.849 -10.724 1.00 86.00 161 VAL A C 1
ATOM 1216 O O . VAL A 1 161 ? -7.225 8.128 -11.916 1.00 86.00 161 VAL A O 1
ATOM 1219 N N . LEU A 1 162 ? -8.366 8.295 -9.983 1.00 86.06 162 LEU A N 1
ATOM 1220 C CA . LEU A 1 162 ? -9.501 9.023 -10.550 1.00 86.06 162 LEU A CA 1
ATOM 1221 C C . LEU A 1 162 ? -9.300 10.543 -10.594 1.00 86.06 162 LEU A C 1
ATOM 1223 O O . LEU A 1 162 ? -9.625 11.182 -11.595 1.00 86.06 162 LEU A O 1
ATOM 1227 N N . LEU A 1 163 ? -8.829 11.141 -9.499 1.00 84.44 163 LEU A N 1
ATOM 1228 C CA . LEU A 1 163 ? -8.863 12.589 -9.306 1.00 84.44 163 LEU A CA 1
ATOM 1229 C C . LEU A 1 163 ? -7.547 13.232 -9.773 1.00 84.44 163 LEU A C 1
ATOM 1231 O O . LEU A 1 163 ? -6.493 12.905 -9.233 1.00 84.44 163 LEU A O 1
ATOM 1235 N N . PRO A 1 164 ? -7.575 14.190 -10.719 1.00 79.06 164 PRO A N 1
ATOM 1236 C CA . PRO A 1 164 ? -6.386 14.907 -11.184 1.00 79.06 164 PRO A CA 1
ATOM 1237 C C . PRO A 1 164 ? -5.966 16.022 -10.207 1.00 79.06 164 PRO A C 1
ATOM 1239 O O . PRO A 1 164 ? -5.748 17.158 -10.615 1.00 79.06 164 PRO A O 1
ATOM 1242 N N . TYR A 1 165 ? -5.892 15.728 -8.909 1.00 77.81 165 TYR A N 1
ATOM 1243 C CA . TYR A 1 165 ? -5.441 16.667 -7.879 1.00 77.81 165 TYR A CA 1
ATOM 1244 C C . TYR A 1 165 ? -4.347 16.018 -7.027 1.00 77.81 165 TYR A C 1
ATOM 1246 O O . TYR A 1 165 ? -4.265 14.790 -6.965 1.00 77.81 165 TYR A O 1
ATOM 1254 N N . GLY A 1 166 ? -3.480 16.828 -6.413 1.00 76.12 166 GLY A N 1
ATOM 1255 C CA . GLY A 1 166 ? -2.401 16.344 -5.548 1.00 76.12 166 GLY A CA 1
ATOM 1256 C C . GLY A 1 166 ? -1.549 15.260 -6.218 1.00 76.12 166 GLY A C 1
ATOM 1257 O O . GLY A 1 166 ? -1.059 15.432 -7.335 1.00 76.12 166 GLY A O 1
ATOM 1258 N N . PHE A 1 167 ? -1.416 14.105 -5.561 1.00 71.88 167 PHE A N 1
ATOM 1259 C CA . PHE A 1 167 ? -0.681 12.959 -6.107 1.00 71.88 167 PHE A CA 1
ATOM 1260 C C . PHE A 1 167 ? -1.324 12.356 -7.368 1.00 71.88 167 PHE A C 1
ATOM 1262 O O . PHE A 1 167 ? -0.618 11.834 -8.231 1.00 71.88 167 PHE A O 1
ATOM 1269 N N . GLY A 1 168 ? -2.646 12.453 -7.527 1.00 79.25 168 GLY A N 1
ATOM 1270 C CA . GLY A 1 168 ? -3.321 11.955 -8.726 1.00 79.25 168 GLY A CA 1
ATOM 1271 C C . GLY A 1 168 ? -2.952 12.736 -9.989 1.00 79.25 168 GLY A C 1
ATOM 1272 O O . GLY A 1 168 ? -2.827 12.154 -11.067 1.00 79.25 168 GLY A O 1
ATOM 1273 N N . GLN A 1 169 ? -2.648 14.032 -9.864 1.00 79.56 169 GLN A N 1
ATOM 1274 C CA . GLN A 1 169 ? -2.103 14.822 -10.972 1.00 79.56 169 GLN A CA 1
ATOM 1275 C C . GLN A 1 169 ? -0.714 14.322 -11.394 1.00 79.56 169 GLN A C 1
ATOM 1277 O O . GLN A 1 169 ? -0.460 14.158 -12.588 1.00 79.56 169 GLN A O 1
ATOM 1282 N N . ILE A 1 170 ? 0.158 14.023 -10.424 1.00 80.75 170 ILE A N 1
ATOM 1283 C CA . ILE A 1 170 ? 1.493 13.453 -10.673 1.00 80.75 170 ILE A CA 1
ATOM 1284 C C . ILE A 1 170 ? 1.358 12.106 -11.391 1.00 80.75 170 ILE A C 1
ATOM 1286 O O . ILE A 1 170 ? 2.017 11.865 -12.401 1.00 80.75 170 ILE A O 1
ATOM 1290 N N . PHE A 1 171 ? 0.450 11.245 -10.927 1.00 82.88 171 PHE A N 1
ATOM 1291 C CA . PHE A 1 171 ? 0.177 9.957 -11.561 1.00 82.88 171 PHE A CA 1
ATOM 1292 C C . PHE A 1 171 ? -0.264 10.104 -13.027 1.00 82.88 171 PHE A C 1
ATOM 1294 O O . PHE A 1 171 ? 0.279 9.437 -13.911 1.00 82.88 171 PHE A O 1
ATOM 1301 N N . GLN A 1 172 ? -1.192 11.017 -13.318 1.00 85.44 172 GLN A N 1
ATOM 1302 C CA . GLN A 1 172 ? -1.648 11.260 -14.690 1.00 85.44 172 GLN A CA 1
ATOM 1303 C C . GLN A 1 172 ? -0.547 11.862 -15.578 1.00 85.44 172 GLN A C 1
ATOM 1305 O O . GLN A 1 172 ? -0.454 11.509 -16.755 1.00 85.44 172 GLN A O 1
ATOM 1310 N N . GLN A 1 173 ? 0.340 12.698 -15.028 1.00 83.31 173 GLN A N 1
ATOM 1311 C CA . GLN A 1 173 ? 1.517 13.206 -15.747 1.00 83.31 173 GLN A CA 1
ATOM 1312 C C . GLN A 1 173 ? 2.513 12.092 -16.076 1.00 83.31 173 GLN A C 1
ATOM 1314 O O . GLN A 1 173 ? 3.061 12.063 -17.180 1.00 83.31 173 GLN A O 1
ATOM 1319 N N . ILE A 1 174 ? 2.720 11.140 -15.162 1.00 85.12 174 ILE A N 1
ATOM 1320 C CA . ILE A 1 174 ? 3.562 9.967 -15.419 1.00 85.12 174 ILE A CA 1
ATOM 1321 C C . ILE A 1 174 ? 2.991 9.170 -16.596 1.00 85.12 174 ILE A C 1
ATOM 1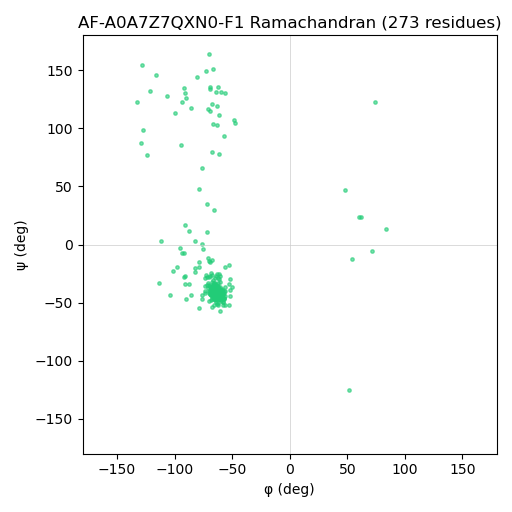323 O O . ILE A 1 174 ? 3.740 8.857 -17.523 1.00 85.12 174 ILE A O 1
ATOM 1327 N N . ILE A 1 175 ? 1.676 8.921 -16.620 1.00 85.44 175 ILE A N 1
ATOM 1328 C CA . ILE A 1 175 ? 1.011 8.255 -17.752 1.00 85.44 175 ILE A CA 1
ATOM 1329 C C . ILE A 1 175 ? 1.247 9.044 -19.043 1.00 85.44 175 ILE A C 1
ATOM 1331 O O . ILE A 1 175 ? 1.734 8.479 -20.022 1.00 85.44 175 ILE A O 1
ATOM 1335 N N . GLN A 1 176 ? 0.971 10.349 -19.041 1.00 86.06 176 GLN A N 1
ATOM 1336 C CA . GLN A 1 176 ? 1.150 11.196 -20.221 1.00 86.06 176 GLN A CA 1
ATOM 1337 C C . GLN A 1 176 ? 2.590 11.149 -20.749 1.00 86.06 176 GLN A C 1
ATOM 1339 O O . GLN A 1 176 ? 2.809 10.970 -21.946 1.00 86.06 176 GLN A O 1
ATOM 1344 N N . SER A 1 177 ? 3.575 11.261 -19.855 1.00 83.81 177 SER A N 1
ATOM 1345 C CA . SER A 1 177 ? 4.994 11.207 -20.211 1.00 83.81 177 SER A CA 1
ATOM 1346 C C . SER A 1 177 ? 5.409 9.837 -20.758 1.00 83.81 177 SER A C 1
ATOM 1348 O O . SER A 1 177 ? 6.229 9.767 -21.671 1.00 83.81 177 SER A O 1
ATOM 1350 N N . GLY A 1 178 ? 4.820 8.747 -20.254 1.00 84.56 178 GLY A N 1
ATOM 1351 C CA . GLY A 1 178 ? 5.030 7.396 -20.773 1.00 84.56 178 GLY A CA 1
ATOM 1352 C C . GLY A 1 178 ? 4.533 7.248 -22.211 1.00 84.56 178 GLY A C 1
ATOM 1353 O O . GLY A 1 178 ? 5.248 6.720 -23.060 1.00 84.56 178 GLY A O 1
ATOM 1354 N N . PHE A 1 179 ? 3.352 7.790 -22.505 1.00 85.44 179 PHE A N 1
ATOM 1355 C CA . PHE A 1 179 ? 2.770 7.817 -23.850 1.00 85.44 179 PHE A CA 1
ATOM 1356 C C . PHE A 1 179 ? 3.545 8.727 -24.815 1.00 85.44 179 PHE A C 1
ATOM 1358 O O . PHE A 1 179 ? 3.805 8.344 -25.957 1.00 85.44 179 PHE A O 1
ATOM 1365 N N . ALA A 1 180 ? 4.014 9.884 -24.341 1.00 84.75 180 ALA A N 1
ATOM 1366 C CA . ALA A 1 180 ? 4.888 10.766 -25.112 1.00 84.75 180 ALA A CA 1
ATOM 1367 C C . ALA A 1 180 ? 6.217 10.082 -25.483 1.00 84.75 180 ALA A C 1
ATOM 1369 O O . ALA A 1 180 ? 6.639 10.145 -26.636 1.00 84.75 180 ALA A O 1
ATOM 1370 N N . LYS A 1 181 ? 6.843 9.354 -24.545 1.00 82.19 181 LYS A N 1
ATOM 1371 C CA . LYS A 1 181 ? 8.055 8.549 -24.806 1.00 82.19 181 LYS A CA 1
ATOM 1372 C C . LYS A 1 181 ? 7.820 7.413 -25.807 1.00 82.19 181 LYS A C 1
ATOM 1374 O O . LYS A 1 181 ? 8.760 6.985 -26.466 1.00 82.19 181 LYS A O 1
ATOM 1379 N N . ALA A 1 182 ? 6.583 6.938 -25.926 1.00 82.50 182 ALA A N 1
ATOM 1380 C CA . ALA A 1 182 ? 6.175 5.920 -26.890 1.00 82.50 182 ALA A CA 1
ATOM 1381 C C . ALA A 1 182 ? 5.757 6.499 -28.260 1.00 82.50 182 ALA A C 1
ATOM 1383 O O . ALA A 1 182 ? 5.197 5.766 -29.070 1.00 82.50 182 ALA A O 1
ATOM 1384 N N . ASN A 1 183 ? 6.014 7.788 -28.531 1.00 81.56 183 ASN A N 1
ATOM 1385 C CA . ASN A 1 183 ? 5.606 8.510 -29.748 1.00 81.56 183 ASN A CA 1
ATOM 1386 C C . ASN A 1 183 ? 4.082 8.573 -29.984 1.00 81.56 183 ASN A C 1
ATOM 1388 O O . ASN A 1 183 ? 3.633 8.789 -31.109 1.00 81.56 183 ASN A O 1
ATOM 1392 N N . HIS A 1 184 ? 3.280 8.439 -28.925 1.00 82.81 184 HIS A N 1
ATOM 1393 C CA . HIS A 1 184 ? 1.822 8.561 -28.972 1.00 82.81 184 HIS A CA 1
ATOM 1394 C C . HIS A 1 184 ? 1.349 9.625 -27.973 1.00 82.81 184 HIS A C 1
ATOM 1396 O O . HIS A 1 184 ? 0.888 9.277 -26.888 1.00 82.81 184 HIS A O 1
ATOM 1402 N N . PRO A 1 185 ? 1.481 10.927 -28.285 1.00 79.44 185 PRO A N 1
ATOM 1403 C CA . PRO A 1 185 ? 1.059 11.980 -27.369 1.00 79.44 185 PRO A CA 1
ATOM 1404 C C . PRO A 1 185 ? -0.458 11.930 -27.147 1.00 79.44 185 PRO A C 1
ATOM 1406 O O . PRO A 1 185 ? -1.238 11.872 -28.095 1.00 79.44 185 PRO A O 1
ATOM 1409 N N . ILE A 1 186 ? -0.863 11.964 -25.878 1.00 84.69 186 ILE A N 1
ATOM 1410 C CA . ILE A 1 186 ? -2.263 11.992 -25.448 1.00 84.69 186 ILE A CA 1
ATOM 1411 C C . ILE A 1 186 ? -2.564 13.296 -24.710 1.00 84.69 186 ILE A C 1
ATOM 1413 O O . ILE A 1 186 ? -1.720 13.836 -23.984 1.00 84.69 186 ILE A O 1
ATOM 1417 N N . GLU A 1 187 ? -3.785 13.797 -24.873 1.00 84.62 187 GLU A N 1
ATOM 1418 C CA . GLU A 1 187 ? -4.254 14.948 -24.109 1.00 84.62 187 GLU A CA 1
ATOM 1419 C C . GLU A 1 187 ? -4.441 14.577 -22.634 1.00 84.62 187 GLU A C 1
ATOM 1421 O O . GLU A 1 187 ? -5.046 13.556 -22.299 1.00 84.62 187 GLU A O 1
ATOM 1426 N N . PHE A 1 188 ? -3.984 15.449 -21.733 1.00 79.12 188 PHE A N 1
ATOM 1427 C CA . PHE A 1 188 ? -4.082 15.240 -20.284 1.00 79.12 188 PHE A CA 1
ATOM 1428 C C . PHE A 1 188 ? -5.535 15.016 -19.821 1.00 79.12 188 PHE A C 1
ATOM 1430 O O . PHE A 1 188 ? -5.819 14.162 -18.984 1.00 79.12 188 PHE A O 1
ATOM 1437 N N . ASN A 1 189 ? -6.487 15.717 -20.444 1.00 83.38 189 ASN A N 1
ATOM 1438 C CA . ASN A 1 189 ? -7.914 15.634 -20.125 1.00 83.38 189 ASN A CA 1
ATOM 1439 C C . ASN A 1 189 ? -8.569 14.297 -20.536 1.00 83.38 189 ASN A C 1
ATOM 1441 O O . ASN A 1 189 ? -9.684 13.994 -20.111 1.00 83.38 189 ASN A O 1
ATOM 1445 N N . MET A 1 190 ? -7.912 13.488 -21.371 1.00 84.50 190 MET A N 1
ATOM 1446 C CA . MET A 1 190 ? -8.406 12.156 -21.733 1.00 84.50 190 MET A CA 1
ATOM 1447 C C . MET A 1 190 ? -8.057 11.107 -20.674 1.00 84.50 190 MET A C 1
ATOM 1449 O O . MET A 1 190 ? -8.751 10.096 -20.565 1.00 84.50 190 MET A O 1
ATOM 1453 N N . ILE A 1 191 ? -7.014 11.348 -19.874 1.00 84.56 191 ILE A N 1
ATOM 1454 C CA . ILE A 1 191 ? -6.458 10.357 -18.949 1.00 84.56 191 ILE A CA 1
ATOM 1455 C C . ILE A 1 191 ? -7.447 10.058 -17.826 1.00 84.56 191 ILE A C 1
ATOM 1457 O O . ILE A 1 191 ? -7.828 8.903 -17.651 1.00 84.56 191 ILE A O 1
ATOM 1461 N N . TRP A 1 192 ? -7.937 11.074 -17.111 1.00 83.69 192 TRP A N 1
ATOM 1462 C CA . TRP A 1 192 ? -8.898 10.854 -16.022 1.00 83.69 192 TRP A CA 1
ATOM 1463 C C . TRP A 1 192 ? -10.212 10.222 -16.517 1.00 83.69 192 TRP A C 1
ATOM 1465 O O . TRP A 1 192 ? -10.792 9.388 -15.824 1.00 83.69 192 TRP A O 1
ATOM 1475 N N . LYS A 1 193 ? -10.649 10.547 -17.746 1.00 86.44 193 LYS A N 1
ATOM 1476 C CA . LYS A 1 193 ? -11.830 9.930 -18.374 1.00 86.44 193 LYS A CA 1
ATOM 1477 C C . LYS A 1 193 ? -11.606 8.447 -18.645 1.00 86.44 193 LYS A C 1
ATOM 1479 O O . LYS A 1 193 ? -12.475 7.636 -18.344 1.00 86.44 193 LYS A O 1
ATOM 1484 N N . ALA A 1 194 ? -10.442 8.081 -19.179 1.00 86.12 194 ALA A N 1
ATOM 1485 C CA . ALA A 1 194 ? -10.080 6.682 -19.391 1.00 86.12 194 ALA A CA 1
ATOM 1486 C C . ALA A 1 194 ? -9.925 5.925 -18.061 1.00 86.12 194 ALA A C 1
ATOM 1488 O O . ALA A 1 194 ? -10.281 4.750 -17.975 1.00 86.12 194 ALA A O 1
ATOM 1489 N N . MET A 1 195 ? -9.459 6.606 -17.008 1.00 88.19 195 MET A N 1
ATOM 1490 C CA . MET A 1 195 ? -9.322 6.038 -15.666 1.00 88.19 195 MET A CA 1
ATOM 1491 C C . MET A 1 195 ? -10.663 5.790 -14.956 1.00 88.19 195 MET A C 1
ATOM 1493 O O . MET A 1 195 ? -10.689 5.031 -13.991 1.00 88.19 195 MET A O 1
ATOM 1497 N N . LEU A 1 196 ? -11.796 6.298 -15.459 1.00 88.12 196 LEU A N 1
ATOM 1498 C CA . LEU A 1 196 ? -13.118 5.957 -14.912 1.00 88.12 196 LEU A CA 1
ATOM 1499 C C . LEU A 1 196 ? -13.373 4.445 -14.919 1.00 88.12 196 LEU A C 1
ATOM 1501 O O . LEU A 1 196 ? -13.904 3.910 -13.948 1.00 88.12 196 LEU A O 1
ATOM 1505 N N . ILE A 1 197 ? -12.957 3.747 -15.980 1.00 88.38 197 ILE A N 1
ATOM 1506 C CA . ILE A 1 197 ? -13.139 2.296 -16.116 1.00 88.38 197 ILE A CA 1
ATOM 1507 C C . ILE A 1 197 ? -12.418 1.533 -14.985 1.00 88.38 197 ILE A C 1
ATOM 1509 O O . ILE A 1 197 ? -13.093 0.812 -14.244 1.00 88.38 197 ILE A O 1
ATOM 1513 N N . PRO A 1 198 ? -11.090 1.684 -14.780 1.00 87.56 198 PRO A N 1
ATOM 1514 C CA . PRO A 1 198 ? -10.408 1.036 -13.662 1.00 87.56 198 PRO A CA 1
ATOM 1515 C C . PRO A 1 198 ? -10.909 1.528 -12.295 1.00 87.56 198 PRO A C 1
ATOM 1517 O O . PRO A 1 198 ? -11.032 0.717 -11.376 1.00 87.56 198 PRO A O 1
ATOM 1520 N N . SER A 1 199 ? -11.284 2.804 -12.150 1.00 88.31 199 SER A N 1
ATOM 1521 C CA . SER A 1 199 ? -11.856 3.339 -10.905 1.00 88.31 199 SER A CA 1
ATOM 1522 C C . SER A 1 199 ? -13.180 2.680 -10.510 1.00 88.31 199 SER A C 1
ATOM 1524 O O . SER A 1 199 ? -13.392 2.414 -9.325 1.00 88.31 199 SER A O 1
ATOM 1526 N N . MET A 1 200 ? -14.050 2.338 -11.466 1.00 88.94 200 MET A N 1
ATOM 1527 C CA . MET A 1 200 ? -15.258 1.553 -11.170 1.00 88.94 200 MET A CA 1
ATOM 1528 C C . MET A 1 200 ? -14.915 0.165 -10.621 1.00 88.94 200 MET A C 1
ATOM 1530 O O . MET A 1 200 ? -15.594 -0.319 -9.715 1.00 88.94 200 MET A O 1
ATOM 1534 N N . GLY A 1 201 ? -13.834 -0.453 -11.107 1.00 89.75 201 GLY A N 1
ATOM 1535 C CA . GLY A 1 201 ? -13.336 -1.729 -10.590 1.00 89.75 201 GLY A CA 1
ATOM 1536 C C . GLY A 1 201 ? -12.986 -1.670 -9.100 1.00 89.75 201 GLY A C 1
ATOM 1537 O O . GLY A 1 201 ? -13.339 -2.582 -8.353 1.00 89.75 201 GLY A O 1
ATOM 1538 N N . TYR A 1 202 ? -12.383 -0.569 -8.637 1.00 89.44 202 TYR A N 1
ATOM 1539 C CA . TYR A 1 202 ? -12.106 -0.350 -7.212 1.00 89.44 202 TYR A CA 1
ATOM 1540 C C . TYR A 1 202 ? -13.384 -0.237 -6.374 1.00 89.44 202 TYR A C 1
ATOM 1542 O O . TYR A 1 202 ? -13.445 -0.806 -5.285 1.00 89.44 202 TYR A O 1
ATOM 1550 N N . ILE A 1 203 ? -14.416 0.452 -6.876 1.00 89.62 203 ILE A N 1
ATOM 1551 C CA . ILE A 1 203 ? -15.708 0.584 -6.181 1.00 89.62 203 ILE A CA 1
ATOM 1552 C C . ILE A 1 203 ? -16.395 -0.779 -6.072 1.00 89.62 203 ILE A C 1
ATOM 1554 O O . ILE A 1 203 ? -16.823 -1.177 -4.988 1.00 89.62 203 ILE A O 1
ATOM 1558 N N . VAL A 1 204 ? -16.463 -1.527 -7.175 1.00 91.06 204 VAL A N 1
ATOM 1559 C CA . VAL A 1 204 ? -17.051 -2.874 -7.189 1.00 91.06 204 VAL A CA 1
ATOM 1560 C C . VAL A 1 204 ? -16.273 -3.806 -6.256 1.00 91.06 204 VAL A C 1
ATOM 1562 O O . VAL A 1 204 ? -16.878 -4.517 -5.453 1.00 91.06 204 VAL A O 1
ATOM 1565 N N . GLY A 1 205 ? -14.938 -3.751 -6.285 1.00 88.62 205 GLY A N 1
ATOM 1566 C CA . GLY A 1 205 ? -14.073 -4.503 -5.376 1.00 88.62 205 GLY A CA 1
ATOM 1567 C C . GLY A 1 205 ? -14.299 -4.154 -3.903 1.00 88.62 205 GLY A C 1
ATOM 1568 O O . GLY A 1 205 ? -14.349 -5.057 -3.067 1.00 88.62 205 GLY A O 1
ATOM 1569 N N . LEU A 1 206 ? -14.512 -2.873 -3.580 1.00 88.81 206 LEU A N 1
ATOM 1570 C CA . LEU A 1 206 ? -14.845 -2.424 -2.227 1.00 88.81 206 LEU A CA 1
ATOM 1571 C C . LEU A 1 206 ? -16.191 -2.992 -1.764 1.00 88.81 206 LEU A C 1
ATOM 1573 O O . LEU A 1 206 ? -16.282 -3.507 -0.652 1.00 88.81 206 LEU A O 1
ATOM 1577 N N . LEU A 1 207 ? -17.222 -2.935 -2.611 1.00 88.62 207 LEU A N 1
ATOM 1578 C CA . LEU A 1 207 ? -18.559 -3.443 -2.287 1.00 88.62 207 LEU A CA 1
ATOM 1579 C C . LEU A 1 207 ? -18.556 -4.961 -2.074 1.00 88.62 207 LEU A C 1
ATOM 1581 O O . LEU A 1 207 ? -19.100 -5.447 -1.079 1.00 88.62 207 LEU A O 1
ATOM 1585 N N . ILE A 1 208 ? -17.893 -5.707 -2.961 1.00 88.94 208 ILE A N 1
ATOM 1586 C CA . ILE A 1 208 ? -17.723 -7.158 -2.818 1.00 88.94 208 ILE A CA 1
ATOM 1587 C C . ILE A 1 208 ? -16.916 -7.465 -1.553 1.00 88.94 208 ILE A C 1
ATOM 1589 O O . ILE A 1 208 ? -17.300 -8.337 -0.777 1.00 88.94 208 ILE A O 1
ATOM 1593 N N . GLY A 1 209 ? -15.835 -6.726 -1.300 1.00 85.50 209 GLY A N 1
ATOM 1594 C CA . GLY A 1 209 ? -15.011 -6.877 -0.104 1.00 85.50 209 GLY A CA 1
ATOM 1595 C C . GLY A 1 209 ? -15.791 -6.629 1.187 1.00 85.50 209 GLY A C 1
ATOM 1596 O O . GLY A 1 209 ? -15.735 -7.448 2.103 1.00 85.50 209 GLY A O 1
ATOM 1597 N N . LEU A 1 210 ? -16.577 -5.553 1.251 1.00 84.81 210 LEU A N 1
ATOM 1598 C CA . LEU A 1 210 ? -17.452 -5.251 2.387 1.00 84.81 210 LEU A CA 1
ATOM 1599 C C . LEU A 1 210 ? -18.488 -6.354 2.614 1.00 84.81 210 LEU A C 1
ATOM 1601 O O . LEU A 1 210 ? -18.773 -6.690 3.762 1.00 84.81 210 LEU A O 1
ATOM 1605 N N . TYR A 1 211 ? -19.028 -6.935 1.541 1.00 85.56 211 TYR A N 1
ATOM 1606 C CA . TYR A 1 211 ? -19.983 -8.036 1.627 1.00 85.56 211 TYR A CA 1
ATOM 1607 C C . TYR A 1 211 ? -19.330 -9.340 2.116 1.00 85.56 211 TYR A C 1
ATOM 1609 O O . TYR A 1 211 ? -19.826 -9.970 3.053 1.00 85.56 211 TYR A O 1
ATOM 1617 N N . VAL A 1 212 ? -18.192 -9.727 1.533 1.00 84.62 212 VAL A N 1
ATOM 1618 C CA . VAL A 1 212 ? -17.477 -10.978 1.842 1.00 84.62 212 VAL A CA 1
ATOM 1619 C C . VAL A 1 212 ? -16.858 -10.944 3.242 1.00 84.62 212 VAL A C 1
ATOM 1621 O O . VAL A 1 212 ? -16.978 -11.912 3.996 1.00 84.62 212 VAL A O 1
ATOM 1624 N N . TYR A 1 213 ? -16.243 -9.825 3.627 1.00 79.25 213 TYR A N 1
ATOM 1625 C CA . TYR A 1 213 ? -15.557 -9.663 4.915 1.00 79.25 213 TYR A CA 1
ATOM 1626 C C . TYR A 1 213 ? -16.463 -9.113 6.031 1.00 79.25 213 TYR A C 1
ATOM 1628 O O . TYR A 1 213 ? -15.977 -8.673 7.072 1.00 79.25 213 TYR A O 1
ATOM 1636 N N . ARG A 1 214 ? -17.793 -9.159 5.856 1.00 70.06 214 ARG A N 1
ATOM 1637 C CA . ARG A 1 214 ? -18.769 -8.701 6.864 1.00 70.06 214 ARG A CA 1
ATOM 1638 C C . ARG A 1 214 ? -18.796 -9.572 8.124 1.00 70.06 214 ARG A C 1
ATOM 1640 O O . ARG A 1 214 ? -19.212 -9.099 9.185 1.00 70.06 214 ARG A O 1
ATOM 1647 N N . LYS A 1 215 ? -18.426 -10.852 8.016 1.00 67.88 215 LYS A N 1
ATOM 1648 C CA . LYS A 1 215 ? -18.553 -11.807 9.126 1.00 67.88 215 LYS A CA 1
ATOM 1649 C C . LYS A 1 215 ? -17.558 -11.473 10.247 1.00 67.88 215 LYS A C 1
ATOM 1651 O O . LYS A 1 215 ? -16.390 -11.225 9.953 1.00 67.88 215 LYS A O 1
ATOM 1656 N N . PRO A 1 216 ? -17.996 -11.467 11.522 1.00 64.75 216 PRO A N 1
ATOM 1657 C CA . PRO A 1 216 ? -17.082 -11.292 12.642 1.00 64.75 216 PRO A CA 1
ATOM 1658 C C . PRO A 1 216 ? -16.094 -12.457 12.655 1.00 64.75 216 PRO A C 1
ATOM 1660 O O . PRO A 1 216 ? -16.487 -13.610 12.469 1.00 64.75 216 PRO A O 1
ATOM 1663 N N . ARG A 1 217 ? -14.817 -12.150 12.866 1.00 67.50 217 ARG A N 1
ATOM 1664 C CA . ARG A 1 217 ? -13.762 -13.154 12.964 1.00 67.50 217 ARG A CA 1
ATOM 1665 C C . ARG A 1 217 ? -13.081 -13.017 14.308 1.00 67.50 217 ARG A C 1
ATOM 1667 O O . ARG A 1 217 ? -12.738 -11.911 14.722 1.00 67.50 217 ARG A O 1
ATOM 1674 N N . GLU A 1 218 ? -12.918 -14.148 14.972 1.00 61.62 218 GLU A N 1
ATOM 1675 C CA . GLU A 1 218 ? -12.070 -14.251 16.145 1.00 61.62 218 GLU A CA 1
ATOM 1676 C C . GLU A 1 218 ? -10.656 -14.510 15.649 1.00 61.62 218 GLU A C 1
ATOM 1678 O O . GLU A 1 218 ? -10.392 -15.473 14.928 1.00 61.62 218 GLU A O 1
ATOM 1683 N N . TYR A 1 219 ? -9.771 -13.573 15.958 1.00 64.31 219 TYR A N 1
ATOM 1684 C CA . TYR A 1 219 ? -8.346 -13.773 15.792 1.00 64.31 219 TYR A CA 1
ATOM 1685 C C . TYR A 1 219 ? -7.819 -14.322 17.102 1.00 64.31 219 TYR A C 1
ATOM 1687 O O . TYR A 1 219 ? -8.143 -13.782 18.158 1.00 64.31 219 TYR A O 1
ATOM 1695 N N . GLU A 1 220 ? -6.983 -15.354 17.032 1.00 49.91 220 GLU A N 1
ATOM 1696 C CA . GLU A 1 220 ? -6.174 -15.724 18.183 1.00 49.91 220 GLU A CA 1
ATOM 1697 C C . GLU A 1 220 ? -5.270 -14.540 18.520 1.00 49.91 220 GLU A C 1
ATOM 1699 O O . GLU A 1 220 ? -4.362 -14.171 17.764 1.00 49.91 220 GLU A O 1
ATOM 1704 N N . THR A 1 221 ? -5.539 -13.915 19.659 1.00 53.16 221 THR A N 1
ATOM 1705 C CA . THR A 1 221 ? -4.611 -13.019 20.332 1.00 53.16 221 THR A CA 1
ATOM 1706 C C . THR A 1 221 ? -3.444 -13.865 20.825 1.00 53.16 221 THR A C 1
ATOM 1708 O O . THR A 1 221 ? -3.350 -14.223 21.995 1.00 53.16 221 THR A O 1
ATOM 1711 N N . ARG A 1 222 ? -2.515 -14.201 19.924 1.00 44.34 222 ARG A N 1
ATOM 1712 C CA . ARG A 1 222 ? -1.157 -14.514 20.362 1.00 44.34 222 ARG A CA 1
ATOM 1713 C C . ARG A 1 222 ? -0.623 -13.239 20.992 1.00 44.34 222 ARG A C 1
ATOM 1715 O O . ARG A 1 222 ? -0.287 -12.301 20.270 1.00 44.34 222 ARG A O 1
ATOM 1722 N N . LYS A 1 223 ? -0.602 -13.209 22.327 1.00 40.41 223 LYS A N 1
ATOM 1723 C CA . LYS A 1 223 ? 0.223 -12.280 23.094 1.00 40.41 223 LYS A CA 1
ATOM 1724 C C . LYS A 1 223 ? 1.621 -12.361 22.493 1.00 40.41 223 LYS A C 1
ATOM 1726 O O . LYS A 1 223 ? 2.299 -13.381 22.599 1.00 40.41 223 LYS A O 1
ATOM 1731 N N . ILE A 1 224 ? 2.008 -11.325 21.765 1.00 40.78 224 ILE A N 1
ATOM 1732 C CA . ILE A 1 224 ? 3.417 -11.090 21.511 1.00 40.78 224 ILE A CA 1
ATOM 1733 C C . ILE A 1 224 ? 3.926 -10.678 22.893 1.00 40.78 224 ILE A C 1
ATOM 1735 O O . ILE A 1 224 ? 3.450 -9.688 23.440 1.00 40.78 224 ILE A O 1
ATOM 1739 N N . SER A 1 225 ? 4.806 -11.506 23.457 1.00 33.03 225 SER A N 1
ATOM 1740 C CA . SER A 1 225 ? 5.421 -11.436 24.793 1.00 33.03 225 SER A CA 1
ATOM 1741 C C . SER A 1 225 ? 4.567 -11.805 26.021 1.00 33.03 225 SER A C 1
ATOM 1743 O O . SER A 1 225 ? 3.548 -11.193 26.335 1.00 33.03 225 SER A O 1
ATOM 1745 N N . ASP A 1 226 ? 5.085 -12.793 26.758 1.00 35.19 226 ASP A N 1
ATOM 1746 C CA . ASP A 1 226 ? 4.934 -12.958 28.203 1.00 35.19 226 ASP A CA 1
ATOM 1747 C C . ASP A 1 226 ? 5.455 -11.710 28.927 1.00 35.19 226 ASP A C 1
ATOM 1749 O O . ASP A 1 226 ? 6.639 -11.593 29.245 1.00 35.19 226 ASP A O 1
ATOM 1753 N N . SER A 1 227 ? 4.573 -10.763 29.210 1.00 33.25 227 SER A N 1
ATOM 1754 C CA . SER A 1 227 ? 4.809 -9.777 30.257 1.00 33.25 227 SER A CA 1
ATOM 1755 C C . SER A 1 227 ? 3.599 -9.730 31.182 1.00 33.25 227 SER A C 1
ATOM 1757 O O . SER A 1 227 ? 2.697 -8.908 31.053 1.00 33.25 227 SER A O 1
ATOM 1759 N N . ASP A 1 228 ? 3.628 -10.601 32.191 1.00 33.66 228 ASP A N 1
ATOM 1760 C CA . ASP A 1 228 ? 2.829 -10.513 33.424 1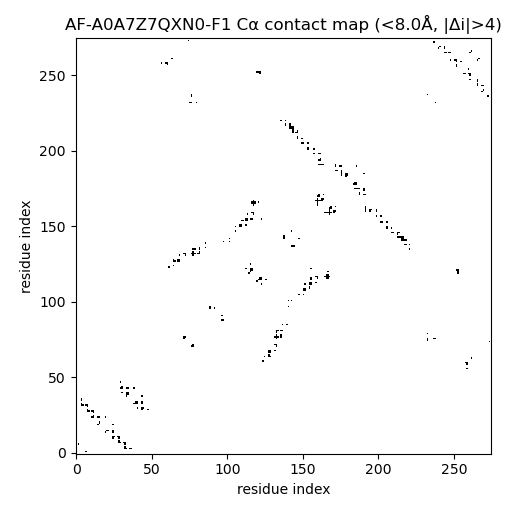.00 33.66 228 ASP A CA 1
ATOM 1761 C C . ASP A 1 228 ? 3.203 -9.294 34.294 1.00 33.66 228 ASP A C 1
ATOM 1763 O O . ASP A 1 228 ? 3.048 -9.290 35.509 1.00 33.66 228 ASP A O 1
ATOM 1767 N N . ASN A 1 229 ? 3.663 -8.208 33.681 1.00 33.59 229 ASN A N 1
ATOM 1768 C CA . ASN A 1 229 ? 3.793 -6.929 34.346 1.00 33.59 229 ASN A CA 1
ATOM 1769 C C . ASN A 1 229 ? 3.068 -5.909 33.489 1.00 33.59 229 ASN A C 1
ATOM 1771 O O . ASN A 1 229 ? 3.610 -5.380 32.520 1.00 33.59 229 ASN A O 1
ATOM 1775 N N . VAL A 1 230 ? 1.832 -5.625 33.892 1.00 41.75 230 VAL A N 1
ATOM 1776 C CA . VAL A 1 230 ? 1.185 -4.347 33.618 1.00 41.75 230 VAL A CA 1
ATOM 1777 C C . VAL A 1 230 ? 2.048 -3.295 34.317 1.00 41.75 230 VAL A C 1
ATOM 1779 O O . VAL A 1 230 ? 1.762 -2.877 35.436 1.00 41.75 230 VAL A O 1
ATOM 1782 N N . THR A 1 231 ? 3.186 -2.937 33.724 1.00 39.06 231 THR A N 1
ATOM 1783 C CA . THR A 1 231 ? 3.949 -1.787 34.182 1.00 39.06 231 THR A CA 1
ATOM 1784 C C . THR A 1 231 ? 3.049 -0.590 33.954 1.00 39.06 231 THR A C 1
ATOM 1786 O O . THR A 1 231 ? 2.596 -0.330 32.839 1.00 39.06 231 THR A O 1
ATOM 1789 N N . GLU A 1 232 ? 2.727 0.102 35.043 1.00 43.72 232 GLU A N 1
ATOM 1790 C CA . GLU A 1 232 ? 2.057 1.389 35.001 1.00 43.72 232 GLU A CA 1
ATOM 1791 C C . GLU A 1 232 ? 2.770 2.274 33.978 1.00 43.72 232 GLU A C 1
ATOM 1793 O O . GLU A 1 232 ? 3.882 2.765 34.198 1.00 43.72 232 GLU A O 1
ATOM 1798 N N . LEU A 1 233 ? 2.146 2.443 32.815 1.00 49.12 233 LEU A N 1
ATOM 1799 C CA . LEU A 1 233 ? 2.655 3.330 31.789 1.00 49.12 233 LEU A CA 1
ATOM 1800 C C . LEU A 1 233 ? 2.558 4.745 32.340 1.00 49.12 233 LEU A C 1
ATOM 1802 O O . LEU A 1 233 ? 1.479 5.338 32.423 1.00 49.12 233 LEU A O 1
ATOM 1806 N N . LYS A 1 234 ? 3.710 5.283 32.750 1.00 56.22 234 LYS A N 1
ATOM 1807 C CA . LYS A 1 234 ? 3.812 6.670 33.192 1.00 56.22 234 LYS A CA 1
ATOM 1808 C C . LYS A 1 234 ? 3.298 7.561 32.053 1.00 56.22 234 LYS A C 1
ATOM 1810 O O . LYS A 1 234 ? 3.780 7.425 30.925 1.00 56.22 234 LYS A O 1
ATOM 1815 N N . PRO A 1 235 ? 2.387 8.516 32.317 1.00 58.31 235 PRO A N 1
ATOM 1816 C CA . PRO A 1 235 ? 1.800 9.387 31.291 1.00 58.31 235 PRO A CA 1
ATOM 1817 C C . PRO A 1 235 ? 2.850 10.175 30.485 1.00 58.31 235 PRO A C 1
ATOM 1819 O O . PRO A 1 235 ? 2.589 10.589 29.358 1.00 58.31 235 PRO A O 1
ATOM 1822 N N . TYR A 1 236 ? 4.064 10.311 31.026 1.00 58.69 236 TYR A N 1
ATOM 1823 C CA . TYR A 1 236 ? 5.234 10.848 30.338 1.00 58.69 236 TYR A CA 1
ATOM 1824 C C . TYR A 1 236 ? 5.593 10.092 29.045 1.00 58.69 236 TYR A C 1
ATOM 1826 O O . TYR A 1 236 ? 5.845 10.733 28.031 1.00 58.69 236 TYR A O 1
ATOM 1834 N N . ILE A 1 237 ? 5.539 8.754 29.029 1.00 63.03 237 ILE A N 1
ATOM 1835 C CA . ILE A 1 237 ? 5.882 7.933 27.849 1.00 63.03 237 ILE A CA 1
ATOM 1836 C C . ILE A 1 237 ? 4.877 8.176 26.710 1.00 63.03 237 ILE A C 1
ATOM 1838 O O . ILE A 1 237 ? 5.247 8.226 25.535 1.00 63.03 237 ILE A O 1
ATOM 1842 N N . LEU A 1 238 ? 3.609 8.418 27.062 1.00 62.94 238 LEU A N 1
ATOM 1843 C CA . LEU A 1 238 ? 2.552 8.750 26.108 1.00 62.94 238 LEU A CA 1
ATOM 1844 C C . LEU A 1 238 ? 2.791 10.122 25.465 1.00 62.94 238 LEU A C 1
ATOM 1846 O O . LEU A 1 238 ? 2.695 10.260 24.247 1.00 62.94 238 LEU A O 1
ATOM 1850 N N . ILE A 1 239 ? 3.143 11.126 26.274 1.00 65.69 239 ILE A N 1
ATOM 1851 C CA . ILE A 1 239 ? 3.449 12.481 25.796 1.00 65.69 239 ILE A CA 1
ATOM 1852 C C . ILE A 1 239 ? 4.699 12.456 24.916 1.00 65.69 239 ILE A C 1
ATOM 1854 O O . ILE A 1 239 ? 4.666 12.992 23.814 1.00 65.69 239 ILE A O 1
ATOM 1858 N N . VAL A 1 240 ? 5.769 11.785 25.350 1.00 65.62 240 VAL A N 1
ATOM 1859 C CA . VAL A 1 240 ? 7.007 11.643 24.569 1.00 65.62 240 VAL A CA 1
ATOM 1860 C C . VAL A 1 240 ? 6.740 10.963 23.228 1.00 65.62 240 VAL A C 1
ATOM 1862 O O . VAL A 1 240 ? 7.274 11.396 22.213 1.00 65.62 240 VAL A O 1
ATOM 1865 N N . THR A 1 241 ? 5.859 9.965 23.185 1.00 62.06 241 THR A N 1
ATOM 1866 C CA . THR A 1 241 ? 5.522 9.256 21.942 1.00 62.06 241 THR A CA 1
ATOM 1867 C C . THR A 1 241 ? 4.646 10.084 21.017 1.00 62.06 241 THR A C 1
ATOM 1869 O O . THR A 1 241 ? 4.910 10.133 19.821 1.00 62.06 241 THR A O 1
ATOM 1872 N N . ILE A 1 242 ? 3.649 10.798 21.544 1.00 67.06 242 ILE A N 1
ATOM 1873 C CA . ILE A 1 242 ? 2.838 11.732 20.749 1.00 67.06 242 ILE A CA 1
ATOM 1874 C C . ILE A 1 242 ? 3.721 12.850 20.186 1.00 67.06 242 ILE A C 1
ATOM 1876 O O . ILE A 1 242 ? 3.629 13.168 19.002 1.00 67.06 242 ILE A O 1
ATOM 1880 N N . VAL A 1 243 ? 4.621 13.405 21.000 1.00 68.69 243 VAL A N 1
ATOM 1881 C CA . VAL A 1 243 ? 5.594 14.416 20.568 1.00 68.69 243 VAL A CA 1
ATOM 1882 C C . VAL A 1 243 ? 6.561 13.831 19.539 1.00 68.69 243 VAL A C 1
ATOM 1884 O O . VAL A 1 243 ? 6.852 14.497 18.551 1.00 68.69 243 VAL A O 1
ATOM 1887 N N . ALA A 1 244 ? 7.010 12.586 19.701 1.00 63.06 244 ALA A N 1
ATOM 1888 C CA . ALA A 1 244 ? 7.864 11.913 18.728 1.00 63.06 244 ALA A CA 1
ATOM 1889 C C . ALA A 1 244 ? 7.137 11.664 17.402 1.00 63.06 244 ALA A C 1
ATOM 1891 O O . ALA A 1 244 ? 7.731 11.902 16.355 1.00 63.06 244 ALA A O 1
ATOM 1892 N N . ILE A 1 245 ? 5.864 11.256 17.421 1.00 65.94 245 ILE A N 1
ATOM 1893 C CA . ILE A 1 245 ? 5.029 11.073 16.222 1.00 65.94 245 ILE A CA 1
ATOM 1894 C C . ILE A 1 245 ? 4.774 12.419 15.530 1.00 65.94 245 ILE A C 1
ATOM 1896 O O . ILE A 1 245 ? 4.896 12.511 14.312 1.00 65.94 245 ILE A O 1
ATOM 1900 N N . LEU A 1 246 ? 4.476 13.483 16.279 1.00 65.44 246 LEU A N 1
ATOM 1901 C CA . LEU A 1 246 ? 4.259 14.821 15.717 1.00 65.44 246 LEU A CA 1
ATOM 1902 C C . LEU A 1 246 ? 5.547 15.428 15.150 1.00 65.44 246 LEU A C 1
ATOM 1904 O O . LEU A 1 246 ? 5.535 15.970 14.048 1.00 65.44 246 LEU A O 1
ATOM 1908 N N . ALA A 1 247 ? 6.669 15.302 15.860 1.00 65.12 247 ALA A N 1
ATOM 1909 C CA . ALA A 1 247 ? 7.975 15.741 15.376 1.00 65.12 247 ALA A CA 1
ATOM 1910 C C . ALA A 1 247 ? 8.407 14.946 14.136 1.00 65.12 247 ALA A C 1
ATOM 1912 O O . ALA A 1 247 ? 8.924 15.521 13.183 1.00 65.12 247 ALA A O 1
ATOM 1913 N N . THR A 1 248 ? 8.138 13.638 14.127 1.00 58.25 248 THR A N 1
ATOM 1914 C CA . THR A 1 248 ? 8.315 12.747 12.973 1.00 58.25 248 THR A CA 1
ATOM 1915 C C . THR A 1 248 ? 7.543 13.248 11.764 1.00 58.25 248 THR A C 1
ATOM 1917 O O . THR A 1 248 ? 8.117 13.422 10.692 1.00 58.25 248 THR A O 1
ATOM 1920 N N . PHE A 1 249 ? 6.256 13.516 11.964 1.00 60.72 249 PHE A N 1
ATOM 1921 C CA . PHE A 1 249 ? 5.357 13.967 10.917 1.00 60.72 249 PHE A CA 1
ATOM 1922 C C . PHE A 1 249 ? 5.802 15.312 10.335 1.00 60.72 249 PHE A C 1
ATOM 1924 O O . PHE A 1 249 ? 5.870 15.450 9.120 1.00 60.72 249 PHE A O 1
ATOM 1931 N N . LEU A 1 250 ? 6.183 16.263 11.196 1.00 64.12 250 LEU A N 1
ATOM 1932 C CA . LEU A 1 250 ? 6.689 17.578 10.793 1.00 64.12 250 LEU A CA 1
ATOM 1933 C C . LEU A 1 250 ? 7.998 17.483 10.002 1.00 64.12 250 LEU A C 1
ATOM 1935 O O . LEU A 1 250 ? 8.128 18.104 8.954 1.00 64.12 250 LEU A O 1
ATOM 1939 N N . VAL A 1 251 ? 8.976 16.703 10.470 1.00 62.12 251 VAL A N 1
ATOM 1940 C CA . VAL A 1 251 ? 10.252 16.538 9.750 1.00 62.12 251 VAL A CA 1
ATOM 1941 C C . VAL A 1 251 ? 10.027 15.895 8.380 1.00 62.12 251 VAL A C 1
ATOM 1943 O O . VAL A 1 251 ? 10.670 16.294 7.408 1.00 62.12 251 VAL A O 1
ATOM 1946 N N . GLN A 1 252 ? 9.094 14.946 8.285 1.00 54.28 252 GLN A N 1
ATOM 1947 C CA . GLN A 1 252 ? 8.760 14.282 7.030 1.00 54.28 252 GLN A CA 1
ATOM 1948 C C . GLN A 1 252 ? 8.120 15.240 6.018 1.00 54.28 252 GLN A C 1
ATOM 1950 O O . GLN A 1 252 ? 8.520 15.220 4.857 1.00 54.28 252 GLN A O 1
ATOM 1955 N N . THR A 1 253 ? 7.184 16.101 6.434 1.00 58.50 253 THR A N 1
ATOM 1956 C CA . THR A 1 253 ? 6.555 17.077 5.526 1.00 58.50 253 THR A CA 1
ATOM 1957 C C . THR A 1 253 ? 7.500 18.172 5.043 1.00 58.50 253 THR A C 1
ATOM 1959 O O . THR A 1 253 ? 7.241 18.742 3.990 1.00 58.50 253 THR A O 1
ATOM 1962 N N . PHE A 1 254 ? 8.570 18.489 5.780 1.00 55.50 254 PHE A N 1
ATOM 1963 C CA . PHE A 1 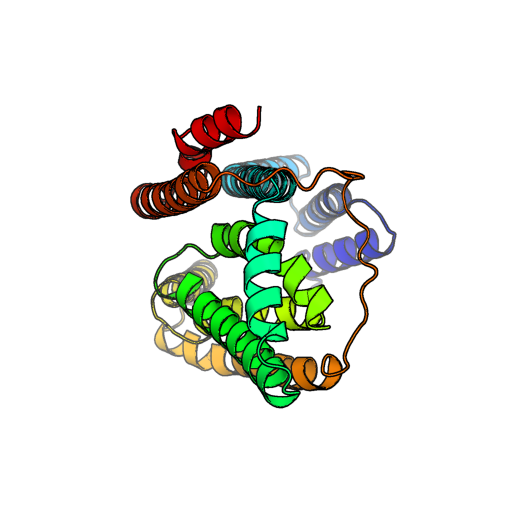254 ? 9.540 19.510 5.360 1.00 55.50 254 PHE A CA 1
ATOM 1964 C C . PHE A 1 254 ? 10.719 18.966 4.552 1.00 55.50 254 PHE A C 1
ATOM 1966 O O . PHE A 1 254 ? 11.306 19.717 3.778 1.00 55.50 254 PHE A O 1
ATOM 1973 N N . THR A 1 255 ? 11.110 17.707 4.763 1.00 55.28 255 THR A N 1
ATOM 1974 C CA . THR A 1 255 ? 12.355 17.176 4.181 1.00 55.28 255 THR A CA 1
ATOM 1975 C C . THR A 1 255 ? 12.117 16.387 2.897 1.00 55.28 255 THR A C 1
ATOM 1977 O O . THR A 1 255 ? 13.077 16.162 2.171 1.00 55.28 255 THR A O 1
ATOM 1980 N N . ASP A 1 256 ? 10.889 15.917 2.634 1.00 53.94 256 ASP A N 1
ATOM 1981 C CA . ASP A 1 256 ? 10.521 14.954 1.573 1.00 53.94 256 ASP A CA 1
ATOM 1982 C C . ASP A 1 256 ? 11.327 13.625 1.575 1.00 53.94 256 ASP A C 1
ATOM 1984 O O . ASP A 1 256 ? 10.912 12.641 0.966 1.00 53.94 256 ASP A O 1
ATOM 1988 N N . SER A 1 257 ? 12.433 13.535 2.325 1.00 49.81 257 SER A N 1
ATOM 1989 C CA . SER A 1 257 ? 13.273 12.352 2.496 1.00 49.81 257 SER A CA 1
ATOM 1990 C C . SER A 1 257 ? 12.965 11.642 3.808 1.00 49.81 257 SER A C 1
ATOM 1992 O O . SER A 1 257 ? 13.293 12.091 4.912 1.00 49.81 257 SER A O 1
ATOM 1994 N N . MET A 1 258 ? 12.414 10.443 3.678 1.00 52.75 258 MET A N 1
ATOM 1995 C CA . MET A 1 258 ? 12.098 9.554 4.794 1.00 52.75 258 MET A CA 1
ATOM 1996 C C . MET A 1 258 ? 13.350 8.980 5.496 1.00 52.75 258 MET A C 1
ATOM 1998 O O . MET A 1 258 ? 13.280 8.524 6.635 1.00 52.75 258 MET A O 1
ATOM 2002 N N . ILE A 1 259 ? 14.529 9.078 4.873 1.00 51.19 259 ILE A N 1
ATOM 2003 C CA . ILE A 1 259 ? 15.825 8.692 5.464 1.00 51.19 259 ILE A CA 1
ATOM 2004 C C . ILE A 1 259 ? 16.260 9.665 6.575 1.00 51.19 259 ILE A C 1
ATOM 2006 O O . ILE A 1 259 ? 16.807 9.254 7.606 1.00 51.19 259 ILE A O 1
ATOM 2010 N N . PHE A 1 260 ? 15.989 10.963 6.405 1.00 49.09 260 PHE A N 1
ATOM 2011 C CA . PHE A 1 260 ? 16.388 11.985 7.377 1.00 49.09 260 PHE A CA 1
ATOM 2012 C C . PHE A 1 260 ? 15.579 11.879 8.676 1.00 49.09 260 PHE A C 1
ATOM 2014 O O . PHE A 1 260 ? 16.081 12.177 9.759 1.00 49.09 260 PHE A O 1
ATOM 2021 N N . TRP A 1 261 ? 14.354 11.361 8.573 1.00 49.91 261 TRP A N 1
ATOM 2022 C CA . TRP A 1 261 ? 13.491 11.051 9.705 1.00 49.91 261 TRP A CA 1
ATOM 2023 C C . TRP A 1 261 ? 14.132 10.055 10.684 1.00 49.91 261 TRP A C 1
ATOM 2025 O O . TRP A 1 261 ? 14.205 10.335 11.880 1.00 49.91 261 TRP A O 1
ATOM 2035 N N . CYS A 1 262 ? 14.661 8.933 10.187 1.00 44.88 262 CYS A N 1
ATOM 2036 C CA . CYS A 1 262 ? 15.235 7.901 11.052 1.00 44.88 262 CYS A CA 1
ATOM 2037 C C . CYS A 1 262 ? 16.585 8.317 11.667 1.00 44.88 262 CYS A C 1
ATOM 2039 O O . CYS A 1 262 ? 16.949 7.848 12.748 1.00 44.88 262 CYS A O 1
ATOM 2041 N N . THR A 1 263 ? 17.320 9.211 11.000 1.00 45.03 263 THR A N 1
ATOM 2042 C CA . THR A 1 263 ? 18.574 9.792 11.519 1.00 45.03 263 THR A CA 1
ATOM 2043 C C . THR A 1 263 ? 18.310 10.962 12.485 1.00 45.03 263 THR A C 1
ATOM 2045 O O . THR A 1 263 ? 19.160 11.310 13.311 1.00 45.03 263 THR A O 1
ATOM 2048 N N . GLY A 1 264 ? 17.118 11.560 12.414 1.00 43.16 264 GLY A N 1
ATOM 2049 C CA . GLY A 1 264 ? 16.676 12.673 13.245 1.00 43.16 264 GLY A CA 1
ATOM 2050 C C . GLY A 1 264 ? 16.434 12.306 14.713 1.00 43.16 264 GLY A C 1
ATOM 2051 O O . GLY A 1 264 ? 16.299 11.146 15.100 1.00 43.16 264 GLY A O 1
ATOM 2052 N N . ARG A 1 265 ? 16.352 13.339 15.564 1.00 39.31 265 ARG A N 1
ATOM 2053 C CA . ARG A 1 265 ? 16.245 13.243 17.036 1.00 39.31 265 ARG A CA 1
ATOM 2054 C C . ARG A 1 265 ? 15.103 12.34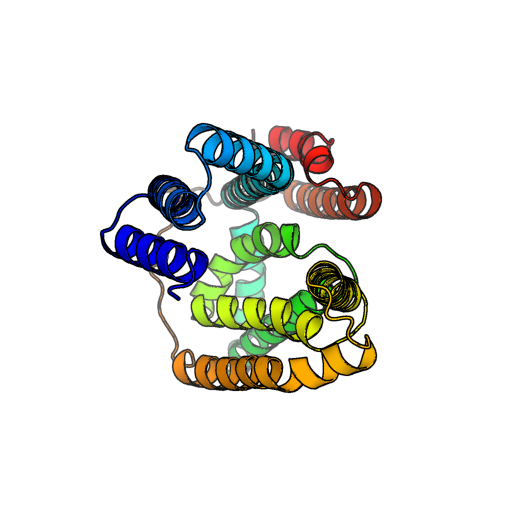6 17.560 1.00 39.31 265 ARG A C 1
ATOM 2056 O O . ARG A 1 265 ? 15.178 11.937 18.713 1.00 39.31 265 ARG A O 1
ATOM 2063 N N . GLY A 1 266 ? 14.098 12.004 16.749 1.00 39.03 266 GLY A N 1
ATOM 2064 C CA . GLY A 1 266 ? 12.958 11.160 17.139 1.00 39.03 266 GLY A CA 1
ATOM 2065 C C . GLY A 1 266 ? 13.335 9.717 17.494 1.00 39.03 266 GLY A C 1
ATOM 2066 O O . GLY A 1 266 ? 12.900 9.212 18.528 1.00 39.03 266 GLY A O 1
ATOM 2067 N N . THR A 1 267 ? 14.217 9.080 16.718 1.00 44.84 267 THR A N 1
ATOM 2068 C CA . THR A 1 267 ? 14.667 7.702 16.990 1.00 44.84 267 THR A CA 1
ATOM 2069 C C . THR A 1 267 ? 15.538 7.644 18.240 1.00 44.84 267 THR A C 1
ATOM 2071 O O . THR A 1 267 ? 15.414 6.705 19.016 1.00 44.84 267 THR A O 1
ATOM 2074 N N . ARG A 1 268 ? 16.360 8.678 18.494 1.00 36.19 268 ARG A N 1
ATOM 2075 C CA . ARG A 1 268 ? 17.165 8.787 19.727 1.00 36.19 268 ARG A CA 1
ATOM 2076 C C . ARG A 1 268 ? 16.304 8.965 20.975 1.00 36.19 268 ARG A C 1
ATOM 2078 O O . ARG A 1 268 ? 16.661 8.423 22.010 1.00 36.19 268 ARG A O 1
ATOM 2085 N N . ILE A 1 269 ? 15.190 9.691 20.879 1.00 42.75 269 ILE A N 1
ATOM 2086 C CA . ILE A 1 269 ? 14.266 9.905 22.002 1.00 42.75 269 ILE A CA 1
ATOM 2087 C C . ILE A 1 269 ? 13.514 8.611 22.346 1.00 42.75 269 ILE A C 1
ATOM 2089 O O . ILE A 1 269 ? 13.417 8.280 23.525 1.00 42.75 269 ILE A O 1
ATOM 2093 N N . LEU A 1 270 ? 13.055 7.835 21.354 1.00 38.75 270 LEU A N 1
ATOM 2094 C CA . LEU A 1 270 ? 12.463 6.516 21.627 1.00 38.75 270 LEU A CA 1
ATOM 2095 C C . LEU A 1 270 ? 13.500 5.493 22.108 1.00 38.75 270 LEU A C 1
ATOM 2097 O O . LEU A 1 270 ? 13.211 4.767 23.052 1.00 38.75 270 LEU A O 1
ATOM 2101 N N . TYR A 1 271 ? 14.711 5.467 21.537 1.00 41.75 271 TYR A N 1
ATOM 2102 C CA . TYR A 1 271 ? 15.783 4.581 22.015 1.00 41.75 271 TYR A CA 1
ATOM 2103 C C . TYR A 1 271 ? 16.167 4.858 23.476 1.00 41.75 271 TYR A C 1
ATOM 2105 O O . TYR A 1 271 ? 16.440 3.919 24.210 1.00 41.75 271 TYR A O 1
ATOM 2113 N N . PHE A 1 272 ? 16.161 6.124 23.908 1.00 37.22 272 PHE A N 1
ATOM 2114 C CA . PHE A 1 272 ? 16.433 6.502 25.302 1.00 37.22 272 PHE A CA 1
ATOM 2115 C C . PHE A 1 272 ? 15.247 6.300 26.255 1.00 37.22 272 PHE A C 1
ATOM 2117 O O . PHE A 1 272 ? 15.440 6.378 27.461 1.00 37.22 272 PHE A O 1
ATOM 2124 N N . THR A 1 273 ? 14.031 6.105 25.735 1.00 36.97 273 THR A N 1
ATOM 2125 C CA . THR A 1 273 ? 12.817 5.917 26.554 1.00 36.97 273 THR A CA 1
ATOM 2126 C C . THR A 1 273 ? 12.410 4.439 26.655 1.00 36.97 273 THR A C 1
ATOM 2128 O O . THR A 1 273 ? 11.707 4.067 27.589 1.00 36.97 273 THR A O 1
ATOM 2131 N N . CYS A 1 274 ? 12.827 3.600 25.697 1.00 29.95 274 CYS A N 1
ATOM 2132 C CA . CYS A 1 274 ? 12.564 2.154 25.669 1.00 29.95 274 CYS A CA 1
ATOM 2133 C C . CYS A 1 274 ? 13.691 1.281 26.259 1.00 29.95 274 CYS A C 1
ATOM 2135 O O . CYS A 1 274 ? 13.512 0.065 26.319 1.00 29.95 274 CYS A O 1
ATOM 2137 N N . ILE A 1 275 ? 14.816 1.873 26.674 1.00 34.16 275 ILE A N 1
ATOM 2138 C CA . ILE A 1 275 ? 15.832 1.255 27.551 1.00 34.16 275 ILE A CA 1
ATOM 2139 C C . ILE A 1 275 ? 15.614 1.810 28.956 1.00 34.16 275 ILE A C 1
ATOM 2141 O O . ILE A 1 275 ? 15.656 1.009 29.914 1.00 34.16 275 ILE A O 1
#

Foldseek 3Di:
DDQLVVQLVVQLVVCVVVVDDSVVSNVVSLQSSCVVVVHDSVRSVVVVVVVCVVCVLVVVLLVLLLVVLVLVLLLCVLVVVLVVVVVVQVVVVDPVSLVVVVVVVLVVLLVCLLCCVFPAVNLSNCCSVPPSSCVVVCQVSLADVVLSVLSSVLSNPLNLLQPCGHNVVVVLVVVQVVCVVVVHHDDSVVRNVVSVVVSVVSVVSNVVSCVVRVDRDNDPPPPPDDDPDPPPPDVVVVVLVVVLVVVLSVCCRPPVRSVVSSVDPSVVSSVVVSD

Solvent-accessible surface area (backbone atoms only — not comparable to full-atom values): 15004 Å² total; per-residue (Å²): 135,83,58,30,65,59,52,19,54,52,47,26,52,53,37,42,72,73,70,44,56,62,71,58,24,49,52,54,18,50,50,53,20,30,48,66,64,71,43,53,71,68,57,38,51,54,52,52,53,50,55,48,60,75,44,41,66,60,52,51,33,53,53,54,41,52,50,50,33,50,52,49,63,71,63,49,55,32,59,52,56,34,50,54,52,49,51,60,49,60,74,46,84,43,78,64,52,58,52,48,52,55,50,51,52,54,52,50,48,29,53,47,26,39,40,25,40,42,78,45,88,41,52,87,55,46,53,47,62,56,47,64,47,41,50,62,47,32,48,78,69,30,45,40,67,66,43,51,52,49,42,38,51,43,22,42,51,44,51,37,57,42,40,79,46,58,47,7,35,54,51,52,49,52,51,41,53,54,33,44,75,68,77,48,77,62,64,75,80,51,48,44,63,61,27,46,62,63,41,50,51,50,53,53,49,48,54,52,44,56,63,72,46,60,59,74,38,90,62,84,80,72,71,82,67,97,62,99,60,88,66,79,77,56,71,63,61,56,51,54,48,53,51,32,52,51,52,43,53,53,50,37,75,74,59,80,42,61,63,58,45,66,75,32,72,45,48,57,52,50,57,68,69,74,107

Radius of gyration: 22.53 Å; Cα contacts (8 Å, |Δi|>4): 216; chains: 1; bounding box: 51×42×66 Å

Sequence (275 aa):
MINAVVIAVILMIVLCLCRLNVVISLFISALVGGLISGMSIEKVINVFGKNIVDGAEVALSYALLGGFAALISYSGITDYLVGKIINAIHAENSRWSRVKVKVTIIIALLAMSIMSQNLIPVHIAFIPIVIPPLLSLFNDLKIDRRLIGLIIGFGLCFPYVLLPYGFGQIFQQIIQSGFAKANHPIEFNMIWKAMLIPSMGYIVGLLIGLYVYRKPREYETRKISDSDNVTELKPYILIVTIVAILATFLVQTFTDSMIFWCTGRGTRILYFTCI

pLDDT: mean 73.61, std 15.75, range [29.95, 94.56]

Secondary structure (DSSP, 8-state):
---HHHHHHHHHHHHHHTT--HHHHHHHHHHHHHHHTT--HHHHHHHHHHHHHHHHHHHHHHHHHHHHHHHHHHTSHHHHHHHHHHHHHHHS--HHHHHHHHHHHHHHHHHHHHHHHHTSS-HHHHHHHHHHHHHHHHHHTT--HHHHHHHHHHHHHHHHHH--SHHHHHHHHHHHHHHHHTT----HHHHHHHHHHHHHHHHHHHHHHHHHTTS--------SS---------HHHHHHHHHHHHHHHHHHHHH--HHHHHHSHHHHHHHHH--

Mean predicted aligned error: 12.25 Å